Protein AF-A0A7S4KH93-F1 (afdb_monomer)

Radius of gyration: 20.56 Å; Cα contacts (8 Å, |Δi|>4): 377; chains: 1; bounding box: 70×49×49 Å

InterPro domains:
  IPR000534 Semialdehyde dehydrogenase, NAD-binding [PF01118] (1-55)
  IPR012280 Semialdehyde dehydrogenase, dimerisation domain [PF02774] (76-203)
  IPR036291 NAD(P)-binding domain superfamily [SSF51735] (2-94)

Organism: Guillardia theta (NCBI:txid55529)

Secondary structure (DSSP, 8-state):
--EEEE-S-HHHHHHHHHHHT-STTPPEEEE-SSSSTT-TTSEE--HHHHHHHHHT-SSSEEEPPPHHHHHHHHHHHHHHHHH-EEEEEEEEEE-GGGGHHHHHHHHHHHHHHHHHS-TT-----SSSSS--TT--B---S-B-TTSSBHHHHHHHHHHHHHTT-TT--EEEEEEE-S-SS--EEEEEEEESS---HHHHHHHHHHHHHHHHHHHHTTTTTS------

pLDDT: mean 89.61, std 17.12, range [30.09, 98.75]

Foldseek 3Di:
DAEAEADDELVCCVVPVQVQQDDPPRHQYEYAYPNCLPPPLEAADDCLACVVSCVPRPGSYHYYADPVLNVVCLLVLLVCVPFNFAAKEKEKADAQCSLPPVSLVQLVVQLVVQVVDDPPDGGDDDSDPGRAHVDKAQADADADPVRHHPVQVSNVCNSCRRNVPVPHHYGYGYMYHSHHHDMDMDMDTDTNHDDDPVVSVVSSVVSVVVVVVVVVVVPPPPDDDDDD

Solvent-accessible surface area (backbone atoms only — not comparable to full-atom values): 12762 Å² total; per-residue (Å²): 109,71,68,44,81,44,81,61,60,38,65,58,43,68,70,41,42,64,65,53,21,44,68,94,80,29,16,40,27,42,31,55,31,75,65,46,50,80,42,90,72,29,26,48,41,48,67,97,77,30,40,66,49,51,75,70,34,87,43,39,42,31,18,39,63,56,70,67,37,52,59,53,45,66,55,45,49,44,46,31,78,77,34,35,69,55,35,40,42,37,43,35,39,32,21,26,41,82,62,37,70,66,27,36,48,50,39,55,52,23,39,51,50,36,72,76,46,62,90,88,53,75,45,75,60,81,80,50,98,53,51,43,54,97,36,75,39,82,65,41,73,56,74,43,99,86,73,45,29,47,51,27,47,46,37,38,56,48,50,18,64,44,74,71,36,85,81,58,50,54,48,52,47,43,25,41,35,78,38,59,76,62,67,47,72,52,75,50,76,43,50,71,39,94,82,53,72,68,61,52,51,52,37,40,49,49,49,61,48,52,64,52,54,58,61,56,67,74,65,67,87,76,73,90,78,85,88,134

Structure (mmCIF, N/CA/C/O backbone):
data_AF-A0A7S4KH93-F1
#
_entry.id   AF-A0A7S4KH93-F1
#
loop_
_atom_site.group_PDB
_atom_site.id
_atom_site.type_symbol
_atom_site.label_atom_id
_atom_site.label_alt_id
_atom_site.label_comp_id
_atom_site.label_asym_id
_atom_site.label_entity_id
_atom_site.label_seq_id
_atom_site.pdbx_PDB_ins_code
_atom_site.Cartn_x
_atom_site.Cartn_y
_atom_site.Cartn_z
_atom_site.occupancy
_atom_site.B_iso_or_equiv
_atom_site.auth_seq_id
_atom_site.auth_comp_id
_atom_site.auth_asym_id
_atom_site.auth_atom_id
_atom_site.pdbx_PDB_model_num
ATOM 1 N N . MET A 1 1 ? -18.999 20.907 -9.511 1.00 76.69 1 MET A N 1
ATOM 2 C CA . MET A 1 1 ? -18.435 19.541 -9.463 1.00 76.69 1 MET A CA 1
ATOM 3 C C . MET A 1 1 ? -18.654 19.060 -8.054 1.00 76.69 1 MET A C 1
ATOM 5 O O . MET A 1 1 ? -18.212 19.750 -7.151 1.00 76.69 1 MET A O 1
ATOM 9 N N . ASP A 1 2 ? -19.345 17.944 -7.869 1.00 91.94 2 ASP A N 1
ATOM 10 C CA . ASP A 1 2 ? -19.706 17.470 -6.526 1.00 91.94 2 ASP A CA 1
ATOM 11 C C . ASP A 1 2 ? -18.613 16.580 -5.926 1.00 91.94 2 ASP A C 1
ATOM 13 O O . ASP A 1 2 ? -18.314 16.659 -4.736 1.00 91.94 2 ASP A O 1
ATOM 17 N N . VAL A 1 3 ? -17.972 15.764 -6.770 1.00 95.75 3 VAL A N 1
ATOM 18 C CA . VAL A 1 3 ? -16.901 14.838 -6.385 1.00 95.75 3 VAL A CA 1
ATOM 19 C C . VAL A 1 3 ? -15.767 14.896 -7.409 1.00 95.75 3 VAL A C 1
ATOM 21 O O . VAL A 1 3 ? -16.012 14.957 -8.616 1.00 95.75 3 VAL A O 1
ATOM 24 N N . VAL A 1 4 ? -14.522 14.862 -6.935 1.00 97.19 4 VAL A N 1
ATOM 25 C CA . VAL A 1 4 ? -13.302 14.853 -7.752 1.00 97.19 4 VAL A CA 1
ATOM 26 C C . VAL A 1 4 ? -12.396 13.712 -7.304 1.00 97.19 4 VAL A C 1
ATOM 28 O O . VAL A 1 4 ? -12.011 13.637 -6.142 1.00 97.19 4 VAL A O 1
ATOM 31 N N . PHE A 1 5 ? -12.003 12.851 -8.242 1.00 97.38 5 PHE A N 1
ATOM 32 C CA . PHE A 1 5 ? -11.013 11.801 -8.005 1.00 97.38 5 PHE A CA 1
ATOM 33 C C . PHE A 1 5 ? -9.646 12.255 -8.514 1.00 97.38 5 PHE A C 1
ATOM 35 O O . PHE A 1 5 ? -9.475 12.505 -9.708 1.00 97.38 5 PHE A O 1
ATOM 42 N N . ILE A 1 6 ? -8.665 12.343 -7.618 1.00 96.81 6 ILE A N 1
ATOM 43 C CA . ILE A 1 6 ? -7.286 12.700 -7.948 1.00 96.81 6 ILE A CA 1
ATOM 44 C C . ILE A 1 6 ? -6.442 11.426 -7.929 1.00 96.81 6 ILE A C 1
ATOM 46 O O . ILE A 1 6 ? -6.252 10.794 -6.895 1.00 96.81 6 ILE A O 1
ATOM 50 N N . SER A 1 7 ? -5.916 11.049 -9.095 1.00 93.88 7 SER A N 1
ATOM 51 C CA . SER A 1 7 ? -4.978 9.927 -9.246 1.00 93.88 7 SER A CA 1
ATOM 52 C C . SER A 1 7 ? -3.761 10.329 -10.081 1.00 93.88 7 SER A C 1
ATOM 54 O O . SER A 1 7 ? -3.332 9.615 -10.987 1.00 93.88 7 SER A O 1
ATOM 56 N N . VAL A 1 8 ? -3.227 11.509 -9.773 1.00 91.31 8 VAL A N 1
ATOM 57 C CA . VAL A 1 8 ? -1.999 12.072 -10.349 1.00 91.31 8 VAL A CA 1
ATOM 58 C C . VAL A 1 8 ? -0.933 12.224 -9.253 1.00 91.31 8 VAL A C 1
ATOM 60 O O . VAL A 1 8 ? -1.026 11.594 -8.199 1.00 91.31 8 VAL A O 1
ATOM 63 N N . SER A 1 9 ? 0.118 13.013 -9.496 1.00 90.19 9 SER A N 1
ATOM 64 C CA . SER A 1 9 ? 1.225 13.168 -8.550 1.00 90.19 9 SER A CA 1
ATOM 65 C C . SER A 1 9 ? 0.776 13.733 -7.194 1.00 90.19 9 SER A C 1
ATOM 67 O O . SER A 1 9 ? -0.191 14.491 -7.071 1.00 90.19 9 SER A O 1
ATOM 69 N N . GLY A 1 10 ? 1.533 13.393 -6.148 1.00 92.94 10 GLY A N 1
ATOM 70 C CA . GLY A 1 10 ? 1.301 13.949 -4.815 1.00 92.94 10 GLY A CA 1
ATOM 71 C C . GLY A 1 10 ? 1.509 15.463 -4.750 1.00 92.94 10 GLY A C 1
ATOM 72 O O . GLY A 1 10 ? 0.874 16.118 -3.933 1.00 92.94 10 GLY A O 1
ATOM 73 N N . ASP A 1 11 ? 2.350 16.035 -5.612 1.00 96.00 11 ASP A N 1
ATOM 74 C CA . ASP A 1 11 ? 2.583 17.482 -5.627 1.00 96.00 11 ASP A CA 1
ATOM 75 C C . ASP A 1 11 ? 1.395 18.245 -6.215 1.00 96.00 11 ASP A C 1
ATOM 77 O O . ASP A 1 11 ? 0.968 19.227 -5.615 1.00 96.00 11 ASP A O 1
ATOM 81 N N . PHE A 1 12 ? 0.766 17.719 -7.274 1.00 96.56 12 PHE A N 1
ATOM 82 C CA . PHE A 1 12 ? -0.517 18.244 -7.750 1.00 96.56 12 PHE A CA 1
ATOM 83 C C . PHE A 1 12 ? -1.568 18.199 -6.633 1.00 96.56 12 PHE A C 1
ATOM 85 O O . PHE A 1 12 ? -2.290 19.161 -6.394 1.00 96.56 12 PHE A O 1
ATOM 92 N N . SER A 1 13 ? -1.626 17.088 -5.898 1.00 96.69 13 SER A N 1
ATOM 93 C CA . SER A 1 13 ? -2.587 16.928 -4.803 1.00 96.69 13 SER A CA 1
ATOM 94 C C . SER A 1 13 ? -2.364 17.969 -3.700 1.00 96.69 13 SER A C 1
ATOM 96 O O . SER A 1 13 ? -3.320 18.602 -3.260 1.00 96.69 13 SER A O 1
ATOM 98 N N . LYS A 1 14 ? -1.110 18.223 -3.299 1.00 96.12 14 LYS A N 1
ATOM 99 C CA . LYS A 1 14 ? -0.769 19.271 -2.318 1.00 96.12 14 LYS A CA 1
ATOM 100 C C . LYS A 1 14 ? -1.168 20.670 -2.779 1.00 96.12 14 LYS A C 1
ATOM 102 O O . LYS A 1 14 ? -1.594 21.465 -1.948 1.00 96.12 14 LYS A O 1
ATOM 107 N N . GLU A 1 15 ? -1.001 20.959 -4.064 1.00 96.38 15 GLU A N 1
ATOM 108 C CA . GLU A 1 15 ? -1.279 22.273 -4.641 1.00 96.38 15 GLU A CA 1
ATOM 109 C C . GLU A 1 15 ? -2.785 22.527 -4.798 1.00 96.38 15 GLU A C 1
ATOM 111 O O . GLU A 1 15 ? -3.264 23.602 -4.445 1.00 96.38 15 GLU A O 1
ATOM 116 N N . TYR A 1 16 ? -3.546 21.533 -5.267 1.00 96.62 16 TYR A N 1
ATOM 117 C CA . TYR A 1 16 ? -4.921 21.755 -5.723 1.00 96.62 16 TYR A CA 1
ATOM 118 C C . TYR A 1 16 ? -6.008 21.110 -4.856 1.00 96.62 16 TYR A C 1
ATOM 120 O O . TYR A 1 16 ? -7.118 21.634 -4.818 1.00 96.62 16 TYR A O 1
ATOM 128 N N . ALA A 1 17 ? -5.749 20.007 -4.141 1.00 96.25 17 ALA A N 1
ATOM 129 C CA . ALA A 1 17 ? -6.826 19.243 -3.492 1.00 96.25 17 ALA A CA 1
ATOM 130 C C . ALA A 1 17 ? -7.597 20.062 -2.446 1.00 96.25 17 ALA A C 1
ATOM 132 O O . ALA A 1 17 ? -8.825 20.050 -2.438 1.00 96.25 17 ALA A O 1
ATOM 133 N N . LYS A 1 18 ? -6.886 20.806 -1.587 1.00 94.25 18 LYS A N 1
ATOM 134 C CA . LYS A 1 18 ? -7.525 21.648 -0.562 1.00 94.25 18 LYS A CA 1
ATOM 135 C C . LYS A 1 18 ? -8.284 22.826 -1.181 1.00 94.25 18 LYS A C 1
ATOM 137 O O . LYS A 1 18 ? -9.365 23.133 -0.701 1.00 94.25 18 LYS A O 1
ATOM 142 N N . ALA A 1 19 ? -7.771 23.412 -2.265 1.00 95.00 19 ALA A N 1
ATOM 143 C CA . ALA A 1 19 ? -8.441 24.497 -2.986 1.00 95.00 19 ALA A CA 1
ATOM 144 C C . ALA A 1 19 ? -9.722 24.021 -3.698 1.00 95.00 19 ALA A C 1
ATOM 146 O O . ALA A 1 19 ? -10.740 24.699 -3.663 1.00 95.00 19 ALA A O 1
ATOM 147 N N . ILE A 1 20 ? -9.707 22.825 -4.300 1.00 96.25 20 ILE A N 1
ATOM 148 C CA . ILE A 1 20 ? -10.898 22.213 -4.922 1.00 96.25 20 ILE A CA 1
ATOM 149 C C . ILE A 1 20 ? -11.992 21.932 -3.875 1.00 96.25 20 ILE A C 1
ATOM 151 O O . ILE A 1 20 ? -13.183 22.033 -4.170 1.00 96.25 20 ILE A O 1
ATOM 155 N N . ALA A 1 21 ? -11.576 21.568 -2.663 1.00 95.69 21 ALA A N 1
ATOM 156 C CA . ALA A 1 21 ? -12.439 21.249 -1.533 1.00 95.69 21 ALA A CA 1
ATOM 157 C C . ALA A 1 21 ? -12.911 22.476 -0.729 1.00 95.69 21 ALA A C 1
ATOM 159 O O . ALA A 1 21 ? -13.687 22.316 0.215 1.00 95.69 21 ALA A O 1
ATOM 160 N N . GLU A 1 22 ? -12.433 23.679 -1.050 1.00 93.44 22 GLU A N 1
ATOM 161 C CA . GLU A 1 22 ? -12.653 24.877 -0.241 1.00 93.44 22 GLU A CA 1
ATOM 162 C C . GLU A 1 22 ? -14.081 25.433 -0.386 1.00 93.44 22 GLU A C 1
ATOM 164 O O . GLU A 1 22 ? -14.654 25.467 -1.474 1.00 93.44 22 GLU A O 1
ATOM 169 N N . GLY A 1 23 ? -14.649 25.905 0.729 1.00 89.19 23 GLY A N 1
ATOM 170 C CA . GLY A 1 23 ? -15.964 26.551 0.775 1.00 89.19 23 GLY A CA 1
ATOM 171 C C . GLY A 1 23 ? -17.163 25.595 0.754 1.00 89.19 23 GLY A C 1
ATOM 172 O O . GLY A 1 23 ? -17.038 24.377 0.584 1.00 89.19 23 GLY A O 1
ATOM 173 N N . ASP A 1 24 ? -18.358 26.164 0.928 1.00 88.94 24 ASP A N 1
ATOM 174 C CA . ASP A 1 24 ? -19.619 25.409 0.996 1.00 88.94 24 ASP A CA 1
ATOM 175 C C . ASP A 1 24 ? -19.932 24.687 -0.324 1.00 88.94 24 ASP A C 1
ATOM 177 O O . ASP A 1 24 ? -20.375 23.538 -0.297 1.00 88.94 24 ASP A O 1
ATOM 181 N N . ASP A 1 25 ? -19.554 25.289 -1.456 1.00 89.56 25 ASP A N 1
ATOM 182 C CA . ASP A 1 25 ? -19.709 24.731 -2.809 1.00 89.56 25 ASP A CA 1
ATOM 183 C C . ASP A 1 25 ? -18.488 23.917 -3.292 1.00 89.56 25 ASP A C 1
ATOM 185 O O . ASP A 1 25 ?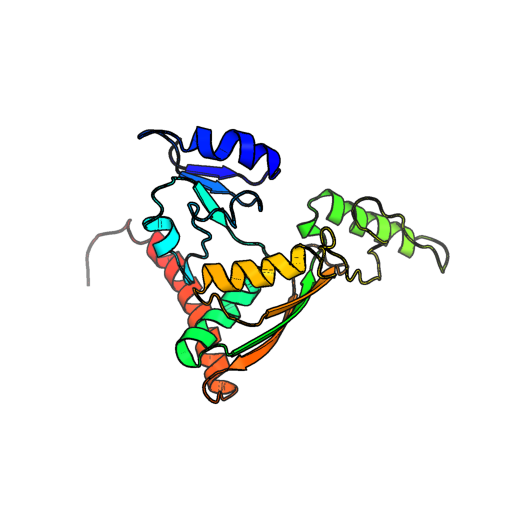 -18.475 23.418 -4.419 1.00 89.56 25 ASP A O 1
ATOM 189 N N . GLY A 1 26 ? -17.448 23.776 -2.457 1.00 94.44 26 GLY A N 1
ATOM 190 C CA . GLY A 1 26 ? -16.267 22.963 -2.763 1.00 94.44 26 GLY A CA 1
ATOM 191 C C . GLY A 1 26 ? -16.612 21.482 -2.946 1.00 94.44 26 GLY A C 1
ATOM 192 O O . GLY A 1 26 ? -17.502 20.957 -2.268 1.00 94.44 26 GLY A O 1
ATOM 193 N N . ALA A 1 27 ? -15.899 20.796 -3.839 1.00 96.25 27 ALA A N 1
ATOM 194 C CA . ALA A 1 27 ? -16.148 19.387 -4.144 1.00 96.25 27 ALA A CA 1
ATOM 195 C C . ALA A 1 27 ? -15.595 18.457 -3.054 1.00 96.25 27 ALA A C 1
ATOM 197 O O . ALA A 1 27 ? -14.616 18.777 -2.380 1.00 96.25 27 ALA A O 1
ATOM 198 N N . VAL A 1 28 ? -16.155 17.252 -2.937 1.00 95.88 28 VAL A N 1
ATOM 199 C CA . VAL A 1 28 ? -15.496 16.167 -2.202 1.00 95.88 28 VAL A CA 1
ATOM 200 C C . VAL A 1 28 ? -14.352 15.618 -3.048 1.00 95.88 28 VAL A C 1
ATOM 202 O O . VAL A 1 28 ? -14.561 15.066 -4.124 1.00 95.88 28 VAL A O 1
ATOM 205 N N . VAL A 1 29 ? -13.128 15.760 -2.562 1.00 97.25 29 VAL A N 1
ATOM 206 C CA . VAL A 1 29 ? -11.912 15.268 -3.198 1.00 97.25 29 VAL A CA 1
ATOM 207 C C . VAL A 1 29 ? -11.539 13.913 -2.613 1.00 97.25 29 VAL A C 1
ATOM 209 O O . VAL A 1 29 ? -11.349 13.782 -1.406 1.00 97.25 29 VAL A O 1
ATOM 212 N N . ILE A 1 30 ? -11.381 12.918 -3.479 1.00 97.25 30 ILE A N 1
ATOM 213 C CA . ILE A 1 30 ? -10.840 11.601 -3.146 1.00 97.25 30 ILE A CA 1
ATOM 214 C C . ILE A 1 30 ? -9.451 11.503 -3.778 1.00 97.25 30 ILE A C 1
ATOM 216 O O . ILE A 1 30 ? -9.324 11.448 -5.002 1.00 97.25 30 ILE A O 1
ATOM 220 N N . ASP A 1 31 ? -8.413 11.522 -2.944 1.00 97.38 31 ASP A N 1
ATOM 221 C CA . ASP A 1 31 ? -7.011 11.525 -3.361 1.00 97.38 31 ASP A CA 1
ATOM 222 C C . ASP A 1 31 ? -6.351 10.150 -3.174 1.00 97.38 31 ASP A C 1
ATOM 224 O O . ASP A 1 31 ? -6.277 9.609 -2.066 1.00 97.38 31 ASP A O 1
ATOM 228 N N . ASN A 1 32 ? -5.822 9.615 -4.274 1.00 96.00 32 ASN A N 1
ATOM 229 C CA . ASN A 1 32 ? -5.063 8.367 -4.312 1.00 96.00 32 ASN A CA 1
ATOM 230 C C . ASN A 1 32 ? -3.583 8.550 -3.977 1.00 96.00 32 ASN A C 1
ATOM 232 O O . ASN A 1 32 ? -2.886 7.582 -3.654 1.00 96.00 32 ASN A O 1
ATOM 236 N N . SER A 1 33 ? -3.077 9.780 -4.019 1.00 95.12 33 SER A N 1
ATOM 237 C CA . SER A 1 33 ? -1.693 10.058 -3.674 1.00 95.12 33 SER A CA 1
ATOM 238 C C . SER A 1 33 ? -1.410 9.813 -2.183 1.00 95.12 33 SER A C 1
ATOM 240 O O . SER A 1 33 ? -2.300 9.657 -1.345 1.00 95.12 33 SER A O 1
ATOM 242 N N . SER A 1 34 ? -0.128 9.789 -1.809 1.00 94.50 34 SER A N 1
ATOM 243 C CA . SER A 1 34 ? 0.257 9.730 -0.396 1.00 94.50 34 SER A CA 1
ATOM 244 C C . SER A 1 34 ? 0.267 11.101 0.294 1.00 94.50 34 SER A C 1
ATOM 246 O O . SER A 1 34 ? 0.739 11.180 1.427 1.00 94.50 34 SER A O 1
ATOM 248 N N . ALA A 1 35 ? -0.153 12.182 -0.378 1.00 96.06 35 ALA A N 1
ATOM 249 C CA . ALA A 1 35 ? 0.056 13.561 0.074 1.00 96.06 35 ALA A CA 1
ATOM 250 C C . ALA A 1 35 ? -0.579 13.851 1.439 1.00 96.06 35 ALA A C 1
ATOM 252 O O . ALA A 1 35 ? 0.065 14.466 2.287 1.00 96.06 35 ALA A O 1
ATOM 253 N N . PHE A 1 36 ? -1.803 13.368 1.661 1.00 95.50 36 PHE A N 1
ATOM 254 C CA . PHE A 1 36 ? -2.592 13.707 2.849 1.00 95.50 36 PHE A CA 1
ATOM 255 C C . PHE A 1 36 ? -2.867 12.533 3.789 1.00 95.50 36 PHE A C 1
ATOM 257 O O . PHE A 1 36 ? -3.510 12.710 4.819 1.00 95.50 36 PHE A O 1
ATOM 264 N N . ARG A 1 37 ? -2.359 11.329 3.493 1.00 95.94 37 ARG A N 1
ATOM 265 C CA . ARG A 1 37 ? -2.670 10.115 4.276 1.00 95.94 37 ARG A CA 1
ATOM 266 C C . ARG A 1 37 ? -2.345 10.248 5.767 1.00 95.94 37 ARG A C 1
ATOM 268 O O . ARG A 1 37 ? -3.032 9.654 6.598 1.00 95.94 37 ARG A O 1
ATOM 275 N N . TYR A 1 38 ? -1.347 11.061 6.106 1.00 90.19 38 TYR A N 1
ATOM 276 C CA . TYR A 1 38 ? -0.887 11.307 7.479 1.00 90.19 38 TYR A CA 1
ATOM 277 C C . TYR A 1 38 ? -1.285 12.672 8.034 1.00 90.19 38 TYR A C 1
ATOM 279 O O . TYR A 1 38 ? -0.972 12.965 9.185 1.00 90.19 38 TYR A O 1
ATOM 287 N N . ASP A 1 39 ? -1.980 13.496 7.249 1.00 92.25 39 ASP A N 1
ATOM 288 C CA . ASP A 1 39 ? -2.585 14.712 7.777 1.00 92.25 39 ASP A CA 1
ATOM 289 C C . ASP A 1 39 ? -3.651 14.290 8.807 1.00 92.25 39 ASP A C 1
ATOM 291 O O . ASP A 1 39 ? -4.458 13.383 8.564 1.00 92.25 39 ASP A O 1
ATOM 295 N N . LYS A 1 40 ? -3.591 14.880 10.005 1.00 89.00 40 LYS A N 1
ATOM 296 C CA . LYS A 1 40 ? -4.514 14.579 11.111 1.00 89.00 40 LYS A CA 1
ATOM 297 C C . LYS A 1 40 ? -5.938 15.030 10.792 1.00 89.00 40 LYS A C 1
ATOM 299 O O . LYS A 1 40 ? -6.888 14.481 11.336 1.00 89.00 40 LYS A O 1
ATOM 304 N N . ASP A 1 41 ? -6.051 16.010 9.902 1.00 89.06 41 ASP A N 1
ATOM 305 C CA . ASP A 1 41 ? -7.303 16.636 9.516 1.00 89.06 41 ASP A CA 1
ATOM 306 C C . ASP A 1 41 ? -7.895 15.969 8.254 1.00 89.06 41 ASP A C 1
ATOM 308 O O . ASP A 1 41 ? -8.975 16.343 7.816 1.00 89.06 41 ASP A O 1
ATOM 312 N N . VAL A 1 42 ? -7.231 14.958 7.673 1.00 93.75 42 VAL A N 1
ATOM 313 C CA . VAL A 1 42 ? -7.724 14.210 6.502 1.00 93.75 42 VAL A CA 1
ATOM 314 C C . VAL A 1 42 ? -8.020 12.757 6.862 1.00 93.75 42 VAL A C 1
ATOM 316 O O . VAL A 1 42 ? -7.172 12.027 7.397 1.00 93.75 42 VAL A O 1
ATOM 319 N N . ALA A 1 43 ? -9.231 12.313 6.521 1.00 94.88 43 ALA A N 1
ATOM 320 C CA . ALA A 1 43 ? -9.628 10.920 6.657 1.00 94.88 43 ALA A CA 1
ATOM 321 C C . ALA A 1 43 ? -8.809 10.022 5.720 1.00 94.88 43 ALA A C 1
ATOM 323 O O . ALA A 1 43 ? -8.685 10.299 4.528 1.00 94.88 43 ALA A O 1
ATOM 324 N N . LEU A 1 44 ? -8.285 8.922 6.266 1.00 96.94 44 LEU A N 1
ATOM 325 C CA . LEU A 1 44 ? -7.683 7.830 5.506 1.00 96.94 44 LEU A CA 1
ATOM 326 C C . LEU A 1 44 ? -8.643 6.644 5.566 1.00 96.94 44 LEU A C 1
ATOM 328 O O . LEU A 1 44 ? -8.825 6.069 6.642 1.00 96.94 44 LEU A O 1
ATOM 332 N N . CYS A 1 45 ? -9.290 6.329 4.447 1.00 95.88 45 CYS A N 1
ATOM 333 C CA . CYS A 1 45 ? -10.502 5.513 4.468 1.00 95.88 45 CYS A CA 1
ATOM 334 C C . CYS A 1 45 ? -10.382 4.230 3.638 1.00 95.88 45 CYS A C 1
ATOM 336 O O . CYS A 1 45 ? -9.988 4.270 2.473 1.00 95.88 45 CYS A O 1
ATOM 338 N N . VAL A 1 46 ? -10.818 3.119 4.233 1.00 96.25 46 VAL A N 1
ATOM 339 C CA . VAL A 1 46 ? -11.295 1.915 3.539 1.00 96.25 46 VAL A CA 1
ATOM 340 C C . VAL A 1 46 ? -12.744 1.708 3.976 1.00 96.25 46 VAL A C 1
ATOM 342 O O . VAL A 1 46 ? -12.966 1.496 5.171 1.00 96.25 46 VAL A O 1
ATOM 345 N N . PRO A 1 47 ? -13.732 1.842 3.070 1.00 94.06 47 PRO A N 1
ATOM 346 C CA . PRO A 1 47 ? -15.149 1.884 3.436 1.00 94.06 47 PRO A CA 1
ATOM 347 C C . PRO A 1 47 ? -15.598 0.755 4.373 1.00 94.06 47 PRO A C 1
ATOM 349 O O . PRO A 1 47 ? -16.218 1.021 5.401 1.00 94.06 47 PRO A O 1
ATOM 352 N N . GLU A 1 48 ? -15.183 -0.475 4.090 1.00 93.06 48 GLU A N 1
ATOM 353 C CA . GLU A 1 48 ? -15.540 -1.693 4.824 1.00 93.06 48 GLU A CA 1
ATOM 354 C C . GLU A 1 48 ? -14.965 -1.735 6.253 1.00 93.06 48 GLU A C 1
ATOM 356 O O . GLU A 1 48 ? -15.365 -2.560 7.076 1.00 93.06 48 GLU A O 1
ATOM 361 N N . ILE A 1 49 ? -14.010 -0.855 6.564 1.00 94.44 49 ILE A N 1
ATOM 362 C CA . ILE A 1 49 ? -13.294 -0.819 7.843 1.00 94.44 49 ILE A CA 1
ATOM 363 C C . ILE A 1 49 ? -13.678 0.421 8.647 1.00 94.44 49 ILE A C 1
ATOM 365 O O . ILE A 1 49 ? -13.993 0.320 9.835 1.00 94.44 49 ILE A O 1
ATOM 369 N N . ASN A 1 50 ? -13.639 1.597 8.017 1.00 95.25 50 ASN A N 1
ATOM 370 C CA . ASN A 1 50 ? -13.777 2.874 8.708 1.00 95.25 50 ASN A CA 1
ATOM 371 C C . ASN A 1 50 ? -14.506 3.959 7.889 1.00 95.25 50 ASN A C 1
ATOM 373 O O . ASN A 1 50 ? -14.160 5.133 8.009 1.00 95.25 50 ASN A O 1
ATOM 377 N N . ALA A 1 51 ? -15.551 3.616 7.119 1.00 94.56 51 ALA A N 1
ATOM 378 C CA . ALA A 1 51 ? -16.370 4.589 6.365 1.00 94.56 51 ALA A CA 1
ATOM 379 C C . ALA A 1 51 ? -16.813 5.821 7.181 1.00 94.56 51 ALA A C 1
ATOM 381 O O . ALA A 1 51 ? -16.906 6.934 6.658 1.00 94.56 51 ALA A O 1
ATOM 382 N N . ASP A 1 52 ? -17.060 5.646 8.479 1.00 93.38 52 ASP A N 1
ATOM 383 C CA . ASP A 1 52 ? -17.418 6.733 9.389 1.00 93.38 52 ASP A CA 1
ATOM 384 C C . ASP A 1 52 ? -16.352 7.835 9.480 1.00 93.38 52 ASP A C 1
ATOM 386 O O . ASP A 1 52 ? -16.707 8.995 9.690 1.00 93.38 52 ASP A O 1
ATOM 390 N N . ALA A 1 53 ? -15.069 7.504 9.295 1.00 92.19 53 ALA A N 1
ATOM 391 C CA . ALA A 1 53 ? -13.986 8.483 9.266 1.00 92.19 53 ALA A CA 1
ATOM 392 C C . ALA A 1 53 ? -14.138 9.445 8.081 1.00 92.19 53 ALA A C 1
ATOM 394 O O . ALA A 1 53 ? -13.936 10.643 8.246 1.00 92.19 53 ALA A O 1
ATOM 395 N N . ALA A 1 54 ? -14.549 8.943 6.911 1.00 91.75 54 ALA A N 1
ATOM 396 C CA . ALA A 1 54 ? -14.832 9.771 5.742 1.00 91.75 54 ALA A CA 1
ATOM 397 C C . ALA A 1 54 ? -16.110 10.605 5.921 1.00 91.75 54 ALA A C 1
ATOM 399 O O . ALA A 1 54 ? -16.109 11.793 5.618 1.00 91.75 54 ALA A O 1
ATOM 400 N N . ARG A 1 55 ? -17.186 10.017 6.466 1.00 90.62 55 ARG A N 1
ATOM 401 C CA . ARG A 1 55 ? -18.471 10.718 6.676 1.00 90.62 55 ARG A CA 1
ATOM 402 C C . ARG A 1 55 ? -18.378 11.866 7.678 1.00 90.62 55 ARG A C 1
ATOM 404 O O . ARG A 1 55 ? -19.067 12.867 7.528 1.00 90.62 55 ARG A O 1
ATOM 411 N N . LYS A 1 56 ? -17.559 11.700 8.720 1.00 88.38 56 LYS A N 1
ATOM 412 C CA . LYS A 1 56 ? -17.354 12.702 9.778 1.00 88.38 56 LYS A CA 1
ATOM 413 C C . LYS A 1 56 ? -16.217 13.670 9.452 1.00 88.38 56 LYS A C 1
ATOM 415 O O . LYS A 1 56 ? -15.908 14.516 10.285 1.00 88.38 56 LYS A O 1
ATOM 420 N N . ASN A 1 57 ? -15.578 13.532 8.290 1.00 86.44 57 ASN A N 1
ATOM 421 C CA . ASN A 1 57 ? -14.451 14.364 7.907 1.00 86.44 57 ASN A CA 1
ATOM 422 C C . ASN A 1 57 ? -14.937 15.792 7.614 1.00 86.44 57 ASN A C 1
ATOM 424 O O . ASN A 1 57 ? -15.659 15.988 6.635 1.00 86.44 57 ASN A O 1
ATOM 428 N N . PRO A 1 58 ? -14.563 16.796 8.427 1.00 82.75 58 PRO A N 1
ATOM 429 C CA . PRO A 1 58 ? -14.980 18.173 8.176 1.00 82.75 58 PRO A CA 1
ATOM 430 C C . PRO A 1 58 ? -14.292 18.748 6.935 1.00 82.75 58 PRO A C 1
ATOM 432 O O . PRO A 1 58 ? -14.802 19.672 6.307 1.00 82.75 58 PRO A O 1
ATOM 435 N N . ASN A 1 59 ? -13.136 18.194 6.569 1.00 83.38 59 ASN A N 1
ATOM 436 C CA . ASN A 1 59 ? -12.400 18.589 5.388 1.00 83.38 59 ASN A CA 1
ATOM 437 C C . ASN A 1 59 ? -12.889 17.730 4.229 1.00 83.38 59 ASN A C 1
ATOM 439 O O . ASN A 1 59 ? -12.775 16.510 4.269 1.00 83.38 59 ASN A O 1
ATOM 443 N N . LYS A 1 60 ? -13.400 18.342 3.161 1.00 92.75 60 LYS 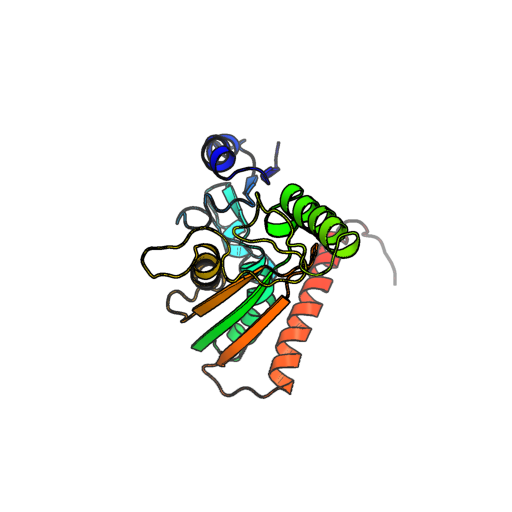A N 1
ATOM 444 C CA . LYS A 1 60 ? -13.900 17.625 1.976 1.00 92.75 60 LYS A CA 1
ATOM 445 C C . LYS A 1 60 ? -12.795 16.896 1.184 1.00 92.75 60 LYS A C 1
ATOM 447 O O . LYS A 1 60 ? -13.017 16.514 0.049 1.00 92.75 60 LYS A O 1
ATOM 452 N N . VAL A 1 61 ? -11.611 16.682 1.760 1.00 96.44 61 VAL A N 1
ATOM 453 C CA . VAL A 1 61 ? -10.506 15.897 1.197 1.00 96.44 61 VAL A CA 1
ATOM 454 C C . VAL A 1 61 ? -10.401 14.581 1.956 1.00 96.44 61 VAL A 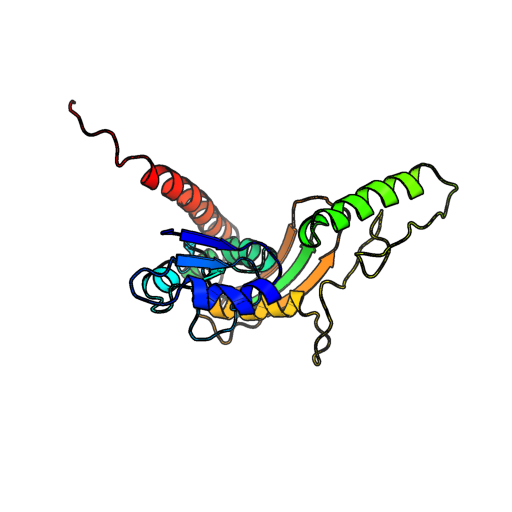C 1
ATOM 456 O O . VAL A 1 61 ? -10.179 14.583 3.165 1.00 96.44 61 VAL A O 1
ATOM 459 N N . ILE A 1 62 ? -10.524 13.465 1.248 1.00 97.12 62 ILE A N 1
ATOM 460 C CA . ILE A 1 62 ? -10.395 12.098 1.757 1.00 97.12 62 ILE A CA 1
ATOM 461 C C . ILE A 1 62 ? -9.238 11.435 1.012 1.00 97.12 62 ILE A C 1
ATOM 463 O O . ILE A 1 62 ? -9.169 11.502 -0.212 1.00 97.12 62 ILE A O 1
ATOM 467 N N . ALA A 1 63 ? -8.340 10.772 1.734 1.00 97.31 63 ALA A N 1
ATOM 468 C CA . ALA A 1 63 ? -7.276 9.979 1.135 1.00 97.31 63 ALA A CA 1
ATOM 469 C C . ALA A 1 63 ? -7.654 8.492 1.126 1.00 97.31 63 ALA A C 1
ATOM 471 O O . ALA A 1 63 ? -8.156 7.967 2.127 1.00 97.31 63 ALA A O 1
ATOM 472 N N . ASN A 1 64 ? -7.355 7.788 0.034 1.00 95.88 64 ASN A N 1
ATOM 473 C CA . ASN A 1 64 ? -7.351 6.326 0.043 1.00 95.88 64 ASN A CA 1
ATOM 474 C C . ASN A 1 64 ? -5.943 5.789 0.373 1.00 95.88 64 ASN A C 1
ATOM 476 O O . ASN A 1 64 ? -4.937 6.475 0.152 1.00 95.88 64 ASN A O 1
ATOM 480 N N . PRO A 1 65 ? -5.845 4.577 0.943 1.00 96.62 65 PRO A N 1
ATOM 481 C CA . PRO A 1 65 ? -4.569 3.996 1.352 1.00 96.62 65 PRO A CA 1
ATOM 482 C C . PRO A 1 65 ? -3.675 3.582 0.189 1.00 96.62 65 PRO A C 1
ATOM 484 O O . PRO A 1 65 ? -4.067 3.562 -0.979 1.00 96.62 65 PRO A O 1
ATOM 487 N N . ASN A 1 66 ? -2.451 3.201 0.545 1.00 97.00 66 ASN A N 1
ATOM 488 C CA . ASN A 1 66 ? -1.564 2.423 -0.300 1.00 97.00 66 ASN A CA 1
ATOM 489 C C . ASN A 1 66 ? -2.241 1.094 -0.671 1.00 97.00 66 ASN A C 1
ATOM 491 O O . ASN A 1 66 ? -2.918 0.485 0.157 1.00 97.00 66 ASN A O 1
ATOM 495 N N . CYS A 1 67 ? -2.026 0.636 -1.905 1.00 95.19 67 CYS A N 1
ATOM 496 C CA . CYS A 1 67 ? -2.591 -0.610 -2.417 1.00 95.19 67 CYS A CA 1
ATOM 497 C C . CYS A 1 67 ? -2.253 -1.823 -1.537 1.00 95.19 67 CYS A C 1
ATOM 499 O O . CYS A 1 67 ? -3.137 -2.619 -1.240 1.00 95.19 67 CYS A O 1
ATOM 501 N N . THR A 1 68 ? -1.010 -1.925 -1.077 1.00 96.75 68 THR A N 1
ATOM 502 C CA . THR A 1 68 ? -0.524 -2.983 -0.183 1.00 96.75 68 THR A CA 1
ATOM 503 C C . THR A 1 68 ? -1.226 -2.928 1.171 1.00 96.75 68 THR A C 1
ATOM 505 O O . THR A 1 68 ? -1.757 -3.922 1.653 1.00 96.75 68 THR A O 1
ATOM 508 N N . THR A 1 69 ? -1.329 -1.739 1.779 1.00 97.38 69 THR A N 1
ATOM 509 C CA . THR A 1 69 ? -2.090 -1.602 3.028 1.00 97.38 69 THR A CA 1
ATOM 510 C C . THR A 1 69 ? -3.534 -2.052 2.824 1.00 97.38 69 THR A C 1
ATOM 512 O O . THR A 1 69 ? -4.021 -2.855 3.610 1.00 97.38 69 THR A O 1
ATOM 515 N N . ALA A 1 70 ? -4.204 -1.554 1.776 1.00 95.81 70 ALA A N 1
ATOM 516 C CA . ALA A 1 70 ? -5.613 -1.827 1.500 1.00 95.81 70 ALA A CA 1
ATOM 517 C C . ALA A 1 70 ? -5.899 -3.330 1.401 1.00 95.81 70 ALA A C 1
ATOM 519 O O . ALA A 1 70 ? -6.838 -3.819 2.023 1.00 95.81 70 ALA A O 1
ATOM 520 N N . ILE A 1 71 ? -5.063 -4.063 0.660 1.00 94.38 71 ILE A N 1
ATOM 521 C CA . ILE A 1 71 ? -5.191 -5.513 0.480 1.00 94.38 71 ILE A CA 1
ATOM 522 C C . ILE A 1 71 ? -5.022 -6.229 1.824 1.00 94.38 71 ILE A C 1
ATOM 524 O O . ILE A 1 71 ? -5.899 -7.000 2.225 1.00 94.38 71 ILE A O 1
ATOM 528 N N . GLY A 1 72 ? -3.938 -5.940 2.547 1.00 95.75 72 GLY A N 1
ATOM 529 C CA . GLY A 1 72 ? -3.637 -6.608 3.809 1.00 95.75 72 GLY A CA 1
ATOM 530 C C . GLY A 1 72 ? -4.692 -6.364 4.887 1.00 95.75 72 GLY A C 1
ATOM 531 O O . GLY A 1 72 ? -5.121 -7.302 5.566 1.00 95.75 72 GLY A O 1
ATOM 532 N N . ILE A 1 73 ? -5.167 -5.124 5.043 1.00 96.25 73 ILE A N 1
ATOM 533 C CA . ILE A 1 73 ? -6.115 -4.798 6.118 1.00 96.25 73 ILE A CA 1
ATOM 534 C C . ILE A 1 73 ? -7.514 -5.368 5.893 1.00 96.25 73 ILE A C 1
ATOM 536 O O . ILE A 1 73 ? -8.192 -5.661 6.875 1.00 96.25 73 ILE A O 1
ATOM 540 N N . MET A 1 74 ? -7.917 -5.624 4.646 1.00 93.81 74 MET A N 1
ATOM 541 C CA . MET A 1 74 ? -9.171 -6.332 4.365 1.00 93.81 74 MET A CA 1
ATOM 542 C C . MET A 1 74 ? -9.162 -7.765 4.912 1.00 93.81 74 MET A C 1
ATOM 544 O O . MET A 1 74 ? -10.194 -8.263 5.361 1.00 93.81 74 MET A O 1
ATOM 548 N N . ALA A 1 75 ? -7.997 -8.419 4.948 1.00 92.38 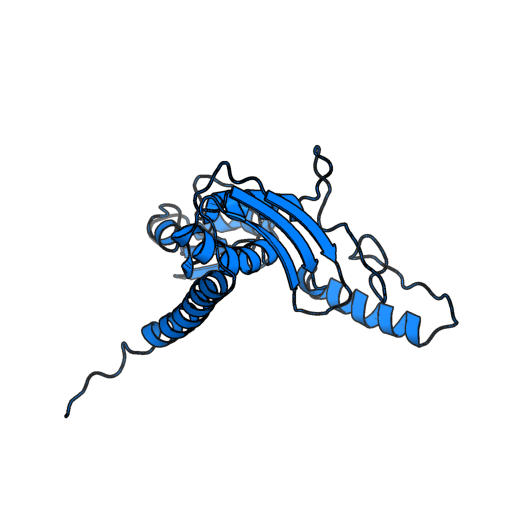75 ALA A N 1
ATOM 549 C CA . ALA A 1 75 ? -7.841 -9.724 5.588 1.00 92.38 75 ALA A CA 1
ATOM 550 C C . ALA A 1 75 ? -7.651 -9.617 7.113 1.00 92.38 75 ALA A C 1
ATOM 552 O O . ALA A 1 75 ? -8.153 -10.456 7.864 1.00 92.38 75 ALA A O 1
ATOM 553 N N . LEU A 1 76 ? -6.930 -8.593 7.582 1.00 95.62 76 LEU A N 1
ATOM 554 C CA . LEU A 1 76 ? -6.549 -8.436 8.990 1.00 95.62 76 LEU A CA 1
ATOM 555 C C . LEU A 1 76 ? -7.666 -7.887 9.879 1.00 95.62 76 LEU A C 1
ATOM 557 O O . LEU A 1 76 ? -7.814 -8.335 11.018 1.00 95.62 76 LEU A O 1
ATOM 561 N N . PHE A 1 77 ? -8.450 -6.924 9.400 1.00 96.31 77 PHE A N 1
ATOM 562 C CA . PHE A 1 77 ? -9.450 -6.244 10.220 1.00 96.31 77 PHE A CA 1
ATOM 563 C C . PHE A 1 77 ? -10.540 -7.186 10.764 1.00 96.31 77 PHE A C 1
ATOM 565 O O . PHE A 1 77 ? -10.825 -7.121 11.961 1.00 96.31 77 PHE A O 1
ATOM 572 N N . PRO A 1 78 ? -11.090 -8.144 9.995 1.00 94.56 78 PRO A N 1
ATOM 573 C CA . PRO A 1 78 ? -12.032 -9.128 10.538 1.00 94.56 78 PRO A CA 1
ATOM 574 C C . PRO A 1 78 ? -11.424 -9.979 11.663 1.00 94.56 78 PRO A C 1
ATOM 576 O O . PRO A 1 78 ? -12.081 -10.255 12.671 1.00 94.56 78 PRO A O 1
ATOM 579 N N . LEU A 1 79 ? -10.144 -10.351 11.532 1.00 95.25 79 LEU A N 1
ATOM 580 C CA . LEU A 1 79 ? -9.412 -11.070 12.578 1.00 95.25 79 LEU A CA 1
ATOM 581 C C . LEU A 1 79 ? -9.235 -10.192 13.818 1.00 95.25 79 LEU A C 1
ATOM 583 O O . LEU A 1 79 ? -9.462 -10.660 14.935 1.00 95.25 79 LEU A O 1
ATOM 587 N N . HIS A 1 80 ? -8.911 -8.909 13.626 1.00 95.94 80 HIS A N 1
ATOM 588 C CA . HIS A 1 80 ? -8.833 -7.933 14.708 1.00 95.94 80 HIS A CA 1
ATOM 589 C C . HIS A 1 80 ? -10.148 -7.840 15.483 1.00 95.94 80 HIS A C 1
ATOM 591 O O . HIS A 1 80 ? -10.154 -7.971 16.706 1.00 95.94 80 HIS A O 1
ATOM 597 N N . LYS A 1 81 ? -11.274 -7.684 14.779 1.00 95.00 81 LYS A N 1
ATOM 598 C CA . LYS A 1 81 ? -12.597 -7.527 15.399 1.00 95.00 81 LYS A CA 1
ATOM 599 C C . LYS A 1 81 ? -12.975 -8.705 16.297 1.00 95.00 81 LYS A C 1
ATOM 601 O O . LYS A 1 81 ? -13.639 -8.493 17.311 1.00 95.00 81 LYS A O 1
ATOM 606 N N . ARG A 1 82 ? -12.556 -9.929 15.960 1.00 94.75 82 ARG A N 1
ATOM 607 C CA . ARG A 1 82 ? -12.904 -11.141 16.723 1.00 94.75 82 ARG A CA 1
ATOM 608 C C . ARG A 1 82 ? -11.860 -11.509 17.782 1.00 94.75 82 ARG A C 1
ATOM 610 O O . ARG A 1 82 ? -12.219 -11.825 18.923 1.00 94.75 82 ARG A O 1
ATOM 617 N N . PHE A 1 83 ? -10.580 -11.447 17.430 1.00 96.62 83 PHE A N 1
ATOM 618 C CA . PHE A 1 83 ? -9.488 -12.003 18.236 1.00 96.62 83 PHE A CA 1
ATOM 619 C C . PHE A 1 83 ? -8.497 -10.965 18.765 1.00 96.62 83 PHE A C 1
ATOM 621 O O . PHE A 1 83 ? -7.711 -11.301 19.649 1.00 96.62 83 PHE A O 1
ATOM 628 N N . GLY A 1 84 ? -8.545 -9.724 18.275 1.00 97.12 84 GLY A N 1
ATOM 629 C CA . GLY A 1 84 ? -7.512 -8.716 18.509 1.00 97.12 84 GLY A CA 1
ATOM 630 C C . GLY A 1 84 ? -6.230 -9.036 17.736 1.00 97.12 84 GLY A C 1
ATOM 631 O O . GLY A 1 84 ? -5.847 -10.196 17.605 1.00 97.12 84 GLY A O 1
ATOM 632 N N . LEU A 1 85 ? -5.554 -8.006 17.227 1.00 97.94 85 LEU A N 1
ATOM 633 C CA . LEU A 1 85 ? -4.244 -8.151 16.585 1.00 97.94 85 LEU A CA 1
ATOM 634 C C . LEU A 1 85 ? -3.183 -7.709 17.580 1.00 97.94 85 LEU A C 1
ATOM 636 O O . LEU A 1 85 ? -3.267 -6.595 18.088 1.00 97.94 85 LEU A O 1
ATOM 640 N N . LYS A 1 86 ? -2.190 -8.565 17.802 1.00 98.19 86 LYS A N 1
ATOM 641 C CA . LYS A 1 86 ? -1.070 -8.305 18.704 1.00 98.19 86 LYS A CA 1
ATOM 642 C C . LYS A 1 86 ? 0.209 -7.959 17.952 1.00 98.19 86 LYS A C 1
ATOM 644 O O . LYS A 1 86 ? 0.974 -7.107 18.391 1.00 98.19 86 LYS A O 1
ATOM 649 N N . LYS A 1 87 ? 0.458 -8.619 16.817 1.00 98.19 87 LYS A N 1
ATOM 650 C CA . LYS A 1 87 ? 1.629 -8.377 15.962 1.00 98.19 87 LYS A CA 1
ATOM 651 C C . LYS A 1 87 ? 1.355 -8.816 14.531 1.00 98.19 87 LYS A C 1
ATOM 653 O O . LYS A 1 87 ? 0.696 -9.831 14.314 1.00 98.19 87 LYS A O 1
ATOM 658 N N . VAL A 1 88 ? 1.917 -8.086 13.571 1.00 98.56 88 VAL A N 1
ATOM 659 C CA . VAL A 1 88 ? 1.872 -8.428 12.146 1.00 98.56 88 VAL A CA 1
ATOM 660 C C . VAL A 1 88 ? 3.282 -8.391 11.559 1.00 98.56 88 VAL A C 1
ATOM 662 O O . VAL A 1 88 ? 4.025 -7.427 11.753 1.00 98.56 88 VAL A O 1
ATOM 665 N N . ILE A 1 89 ? 3.649 -9.444 10.833 1.00 98.69 89 ILE A N 1
ATOM 666 C CA . ILE A 1 89 ? 4.821 -9.475 9.955 1.00 98.69 89 ILE A CA 1
ATOM 667 C C . ILE A 1 89 ? 4.313 -9.735 8.542 1.00 98.69 89 ILE A C 1
ATOM 669 O O . ILE A 1 89 ? 3.576 -10.693 8.320 1.00 98.69 89 ILE A O 1
ATOM 673 N N . MET A 1 90 ? 4.697 -8.888 7.597 1.00 98.50 90 MET A N 1
ATOM 674 C CA . MET A 1 90 ? 4.217 -8.942 6.222 1.00 98.50 90 MET A CA 1
ATOM 675 C C . MET A 1 90 ? 5.394 -8.983 5.248 1.00 98.50 90 MET A C 1
ATOM 677 O O . MET A 1 90 ? 6.326 -8.191 5.348 1.00 98.50 90 MET A O 1
ATOM 681 N N . SER A 1 91 ? 5.341 -9.886 4.277 1.00 98.69 91 SER A N 1
ATOM 682 C CA . SER A 1 91 ? 6.232 -9.884 3.117 1.00 98.69 91 SER A CA 1
ATOM 683 C C . SER A 1 91 ? 5.387 -9.738 1.866 1.00 98.69 91 SER A C 1
ATOM 685 O O . SER A 1 91 ? 4.482 -10.538 1.625 1.00 98.69 91 SER A O 1
ATOM 687 N N . THR A 1 92 ? 5.655 -8.693 1.093 1.00 98.56 92 THR A N 1
ATOM 688 C CA . THR A 1 92 ? 4.808 -8.301 -0.034 1.00 98.56 92 THR A CA 1
ATOM 689 C C . THR A 1 92 ? 5.507 -8.620 -1.343 1.00 98.56 92 THR A C 1
ATOM 691 O O . THR A 1 92 ? 6.728 -8.522 -1.457 1.00 98.56 92 THR A O 1
ATOM 694 N N . TYR A 1 93 ? 4.708 -9.004 -2.326 1.00 98.50 93 TYR A N 1
ATOM 695 C CA . TYR A 1 93 ? 5.119 -9.398 -3.661 1.00 98.50 93 TYR A CA 1
ATOM 696 C C . TYR A 1 93 ? 4.372 -8.498 -4.636 1.00 98.50 93 TYR A C 1
ATOM 698 O O . TYR A 1 93 ? 3.300 -8.831 -5.147 1.00 98.50 93 TYR A O 1
ATOM 706 N N . GLN A 1 94 ? 4.897 -7.292 -4.807 1.00 98.56 94 GLN A N 1
ATOM 707 C CA . GLN A 1 94 ? 4.200 -6.224 -5.498 1.00 98.56 94 GLN A CA 1
ATOM 708 C C . GLN A 1 94 ? 4.480 -6.241 -7.000 1.00 98.56 94 GLN A C 1
ATOM 710 O O . GLN A 1 94 ? 5.598 -6.477 -7.454 1.00 98.56 94 GLN A O 1
ATOM 715 N N . ALA A 1 95 ? 3.453 -5.912 -7.771 1.00 98.38 95 ALA A N 1
ATOM 716 C CA . ALA A 1 95 ? 3.470 -5.879 -9.228 1.00 98.38 95 ALA A CA 1
ATOM 717 C C . ALA A 1 95 ? 4.063 -4.584 -9.793 1.00 98.38 95 ALA A C 1
ATOM 719 O O . ALA A 1 95 ? 4.044 -3.544 -9.136 1.00 98.38 95 ALA A O 1
ATOM 720 N N . ALA A 1 96 ? 4.515 -4.621 -11.044 1.00 98.06 96 ALA A N 1
ATOM 721 C CA . ALA A 1 96 ? 5.089 -3.489 -11.766 1.00 98.06 96 ALA A CA 1
ATOM 722 C C . ALA A 1 96 ? 4.128 -2.297 -11.937 1.00 98.06 96 ALA A C 1
ATOM 724 O O . ALA A 1 96 ? 4.587 -1.157 -11.928 1.00 98.06 96 ALA A O 1
ATOM 725 N N . SER A 1 97 ? 2.809 -2.522 -12.017 1.00 96.94 97 SER A N 1
ATOM 726 C CA . SER A 1 97 ? 1.811 -1.446 -12.154 1.00 96.94 97 SER A CA 1
ATOM 727 C C . SER A 1 97 ? 1.810 -0.435 -11.009 1.00 96.94 97 SER A C 1
ATOM 729 O O . SER A 1 97 ? 1.322 0.675 -11.196 1.00 96.94 97 SER A O 1
ATOM 731 N N . GLY A 1 98 ? 2.359 -0.783 -9.839 1.00 93.44 98 GLY A N 1
ATOM 732 C CA . GLY A 1 98 ? 2.539 0.167 -8.736 1.00 93.44 98 GLY A CA 1
ATOM 733 C C . GLY A 1 98 ? 3.493 1.320 -9.082 1.00 93.44 98 GLY A C 1
ATOM 734 O O . GLY A 1 98 ? 3.401 2.384 -8.482 1.00 93.44 98 GLY A O 1
ATOM 735 N N . ALA A 1 99 ? 4.366 1.133 -10.078 1.00 94.19 99 ALA A N 1
ATOM 736 C CA . ALA A 1 99 ? 5.214 2.176 -10.659 1.00 94.19 99 ALA A CA 1
ATOM 737 C C . ALA A 1 99 ? 4.600 2.805 -11.931 1.00 94.19 99 ALA A C 1
ATOM 739 O O . ALA A 1 99 ? 5.287 3.477 -12.696 1.00 94.19 99 ALA A O 1
ATOM 740 N N . GLY A 1 100 ? 3.305 2.582 -12.177 1.00 94.19 100 GLY A N 1
ATOM 741 C CA . GLY A 1 100 ? 2.584 3.115 -13.328 1.00 94.19 100 GLY A CA 1
ATOM 742 C C . GLY A 1 100 ? 2.834 2.356 -14.634 1.00 94.19 100 GLY A C 1
ATOM 743 O O . GLY A 1 100 ? 3.375 1.248 -14.662 1.00 94.19 100 GLY A O 1
ATOM 744 N N . GLN A 1 101 ? 2.389 2.964 -15.737 1.00 96.12 101 GLN A N 1
ATOM 745 C CA . GLN A 1 101 ? 2.503 2.392 -17.080 1.00 96.12 101 GLN A CA 1
ATOM 746 C C . GLN A 1 101 ? 3.968 2.172 -17.478 1.00 96.12 101 GLN A C 1
ATOM 748 O O . GLN A 1 101 ? 4.306 1.103 -17.978 1.00 96.12 101 GLN A O 1
ATOM 753 N N . GLU A 1 102 ? 4.845 3.124 -17.150 1.00 97.06 102 GLU A N 1
ATOM 754 C CA . GLU A 1 102 ? 6.278 3.043 -17.447 1.00 97.06 102 GLU A CA 1
ATOM 755 C C . GLU A 1 102 ? 6.946 1.835 -16.773 1.00 97.06 102 GLU A C 1
ATOM 757 O O . GLU A 1 102 ? 7.744 1.146 -17.402 1.00 97.06 102 GLU A O 1
ATOM 762 N N . GLY A 1 103 ? 6.575 1.510 -15.528 1.00 97.44 103 GLY A N 1
ATOM 763 C CA . GLY A 1 103 ? 7.081 0.316 -14.846 1.00 97.44 103 GLY A CA 1
ATOM 764 C C . GLY A 1 103 ? 6.630 -0.990 -15.508 1.00 97.44 103 GLY A C 1
ATOM 765 O O . GLY A 1 103 ? 7.403 -1.944 -15.608 1.00 97.44 103 GLY A O 1
ATOM 766 N N . MET A 1 104 ? 5.388 -1.049 -16.000 1.00 98.25 104 MET A N 1
ATOM 767 C CA . MET A 1 104 ? 4.910 -2.212 -16.759 1.00 98.25 104 MET A CA 1
ATOM 768 C C . MET A 1 104 ? 5.607 -2.341 -18.117 1.00 98.25 104 MET A C 1
ATOM 770 O O . MET A 1 104 ? 5.911 -3.461 -18.533 1.00 98.25 104 MET A O 1
ATOM 774 N N . ASP A 1 105 ? 5.857 -1.222 -18.796 1.00 98.25 105 ASP A N 1
ATOM 775 C CA . ASP A 1 105 ? 6.578 -1.198 -20.068 1.00 98.25 105 ASP A CA 1
ATOM 776 C C . ASP A 1 105 ? 8.043 -1.626 -19.883 1.00 98.25 105 ASP A C 1
ATOM 778 O O . ASP A 1 105 ? 8.501 -2.504 -20.612 1.00 98.25 105 ASP A O 1
ATOM 782 N N . GLU A 1 106 ? 8.737 -1.126 -18.852 1.00 98.12 106 GLU A N 1
ATOM 783 C CA . GLU A 1 106 ? 10.107 -1.540 -18.505 1.00 98.12 106 GLU A CA 1
ATOM 784 C C . GLU A 1 106 ? 10.199 -3.050 -18.240 1.00 98.12 106 GLU A C 1
ATOM 786 O O . GLU A 1 106 ? 11.089 -3.720 -18.767 1.00 98.12 106 GLU A O 1
ATOM 791 N N . LEU A 1 107 ? 9.243 -3.620 -17.495 1.00 98.31 107 LEU A N 1
ATOM 792 C CA . LEU A 1 107 ? 9.178 -5.069 -17.289 1.00 98.31 107 LEU A CA 1
ATOM 793 C C . LEU A 1 107 ? 8.949 -5.822 -18.608 1.00 98.31 107 LEU A C 1
ATOM 795 O O . LEU A 1 107 ? 9.649 -6.795 -18.891 1.00 98.31 107 LEU A O 1
ATOM 799 N N . ARG A 1 108 ? 7.961 -5.401 -19.408 1.00 98.19 108 ARG A N 1
ATOM 800 C CA . ARG A 1 108 ? 7.601 -6.072 -20.667 1.00 98.19 108 ARG A CA 1
ATOM 801 C C . ARG A 1 108 ? 8.773 -6.076 -21.642 1.00 98.19 108 ARG A C 1
ATOM 803 O O . ARG A 1 108 ? 9.069 -7.110 -22.240 1.00 98.19 108 ARG A O 1
ATOM 810 N N . ASP A 1 109 ? 9.390 -4.921 -21.839 1.00 97.69 109 ASP A N 1
ATOM 811 C CA . ASP A 1 109 ? 10.402 -4.737 -22.870 1.00 97.69 109 ASP A CA 1
ATOM 812 C C . ASP A 1 109 ? 11.751 -5.306 -22.413 1.00 97.69 109 ASP A C 1
ATOM 814 O O . ASP A 1 109 ? 12.398 -6.007 -23.191 1.00 97.69 109 ASP A O 1
ATOM 818 N N . GLY A 1 110 ? 12.096 -5.175 -21.127 1.00 97.38 110 GLY A N 1
ATOM 819 C CA . GLY A 1 110 ? 13.256 -5.852 -20.546 1.00 97.38 110 GLY A CA 1
ATOM 820 C C . GLY A 1 110 ? 13.133 -7.382 -20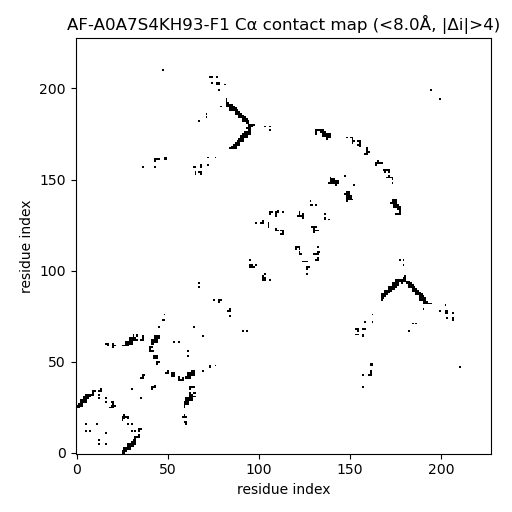.568 1.00 97.38 110 GLY A C 1
ATOM 821 O O . GLY A 1 110 ? 14.106 -8.078 -20.846 1.00 97.38 110 GLY A O 1
ATOM 822 N N . ALA A 1 111 ? 11.938 -7.942 -20.346 1.00 97.12 111 ALA A N 1
ATOM 823 C CA . ALA A 1 111 ? 11.733 -9.388 -20.459 1.00 97.12 111 ALA A CA 1
ATOM 824 C C . ALA A 1 111 ? 11.928 -9.887 -21.900 1.00 97.12 111 ALA A C 1
ATOM 826 O O . ALA A 1 111 ? 12.551 -10.928 -22.109 1.00 97.12 111 ALA A O 1
ATOM 827 N N . LYS A 1 112 ? 11.448 -9.134 -22.901 1.00 96.75 112 LYS A N 1
ATOM 828 C CA . LYS A 1 112 ? 11.708 -9.439 -24.318 1.00 96.75 112 LYS A CA 1
ATOM 829 C C . LYS A 1 112 ? 13.195 -9.351 -24.653 1.00 96.75 112 LYS A C 1
ATOM 831 O O . LYS A 1 112 ? 13.672 -10.188 -25.412 1.00 96.75 112 LYS A O 1
ATOM 836 N N . GLU A 1 113 ? 13.908 -8.358 -24.125 1.00 95.44 113 GLU A N 1
ATOM 837 C CA . GLU A 1 113 ? 15.353 -8.207 -24.328 1.00 95.44 113 GLU A CA 1
ATOM 838 C C . GLU A 1 113 ? 16.100 -9.443 -23.824 1.00 95.44 113 GLU A C 1
ATOM 840 O O . GLU A 1 113 ? 16.839 -10.056 -24.590 1.00 95.44 113 GLU A O 1
ATOM 845 N N . VAL A 1 114 ? 15.847 -9.866 -22.583 1.00 96.06 114 VAL A N 1
ATOM 846 C CA . VAL A 1 114 ? 16.525 -11.025 -21.983 1.00 96.06 114 VAL A CA 1
ATOM 847 C C . VAL A 1 114 ? 16.230 -12.316 -22.752 1.00 96.06 114 VAL A C 1
ATOM 849 O O . VAL A 1 114 ? 17.149 -13.079 -23.027 1.00 96.06 114 VAL A O 1
ATOM 852 N N . VAL A 1 115 ? 14.973 -12.556 -23.143 1.00 95.75 115 VAL A N 1
ATOM 853 C CA . VAL A 1 115 ? 14.569 -13.802 -23.827 1.00 95.75 115 VAL A CA 1
ATOM 854 C C . VAL A 1 115 ? 15.114 -13.907 -25.256 1.00 95.75 115 VAL A C 1
ATOM 856 O O . VAL A 1 115 ? 15.383 -15.011 -25.721 1.00 95.75 115 VAL A O 1
ATOM 859 N N . ASN A 1 116 ? 15.271 -12.785 -25.964 1.00 95.44 116 ASN A N 1
ATOM 860 C CA . ASN A 1 116 ? 15.709 -12.779 -27.366 1.00 95.44 116 ASN A CA 1
ATOM 861 C C . ASN A 1 116 ? 17.223 -12.559 -27.544 1.00 95.44 116 ASN A C 1
ATOM 863 O O . ASN A 1 116 ? 17.690 -12.461 -28.679 1.00 95.44 116 ASN A O 1
ATOM 867 N N . SER A 1 117 ? 17.980 -12.455 -26.451 1.00 93.94 117 SER A N 1
ATOM 868 C CA . SER A 1 117 ? 19.418 -12.166 -26.474 1.00 93.94 117 SER A CA 1
ATOM 869 C C . SER A 1 117 ? 20.262 -13.378 -26.073 1.00 93.94 117 SER A C 1
ATOM 871 O O . SER A 1 117 ? 19.744 -14.444 -25.746 1.00 93.94 117 SER A O 1
ATOM 873 N N . ALA A 1 118 ? 21.588 -13.224 -26.120 1.00 88.38 118 ALA A N 1
ATOM 874 C CA . ALA A 1 118 ? 22.511 -14.260 -25.672 1.00 88.38 118 ALA A CA 1
ATOM 875 C C . ALA A 1 118 ? 22.339 -14.564 -24.173 1.00 88.38 118 ALA A C 1
ATOM 877 O O . ALA A 1 118 ? 21.941 -13.699 -23.384 1.00 88.38 118 ALA A O 1
ATOM 878 N N . GLU A 1 119 ? 22.683 -15.788 -23.778 1.00 89.62 119 GLU A N 1
ATOM 879 C CA . GLU A 1 119 ? 22.672 -16.215 -22.380 1.00 89.62 119 GLU A CA 1
ATOM 880 C C . GLU A 1 119 ? 23.497 -15.255 -21.503 1.00 89.62 119 GLU A C 1
ATOM 882 O O . GLU A 1 119 ? 24.588 -14.825 -21.879 1.00 89.62 119 GLU A O 1
ATOM 887 N N . GLY A 1 120 ? 22.947 -14.879 -20.345 1.00 87.81 120 GLY A N 1
ATOM 888 C CA . GLY A 1 120 ? 23.566 -13.909 -19.435 1.00 87.81 120 GLY A CA 1
ATOM 889 C C . GLY A 1 120 ? 23.268 -12.437 -19.744 1.00 87.81 120 GLY A C 1
ATOM 890 O O . GLY A 1 120 ? 23.799 -11.564 -19.060 1.00 87.81 120 GLY A O 1
ATOM 891 N N . THR A 1 121 ? 22.413 -12.133 -20.726 1.00 92.81 121 THR A N 1
ATOM 892 C CA . THR A 1 121 ? 21.942 -10.756 -20.951 1.00 92.81 121 THR A CA 1
ATOM 893 C C . THR A 1 121 ? 21.133 -10.256 -19.752 1.00 92.81 121 THR A C 1
ATOM 895 O O . THR A 1 121 ? 20.198 -10.917 -19.303 1.00 92.81 121 THR A O 1
ATOM 898 N N . ILE A 1 122 ? 21.469 -9.062 -19.258 1.00 93.38 122 ILE A N 1
ATOM 899 C CA . ILE A 1 122 ? 20.764 -8.376 -18.169 1.00 93.38 122 ILE A CA 1
ATOM 900 C C . ILE A 1 122 ? 20.057 -7.154 -18.760 1.00 93.38 122 ILE A C 1
ATOM 902 O O . ILE A 1 122 ? 20.706 -6.310 -19.377 1.00 93.38 122 ILE A O 1
ATOM 906 N N . ALA A 1 123 ? 18.739 -7.059 -18.561 1.00 95.00 123 ALA A N 1
ATOM 907 C CA . ALA A 1 123 ? 17.948 -5.915 -19.012 1.00 95.00 123 ALA A CA 1
ATOM 908 C C . ALA A 1 123 ? 18.414 -4.608 -18.358 1.00 95.00 123 ALA A C 1
ATOM 910 O O . ALA A 1 123 ? 18.905 -4.596 -17.229 1.00 95.00 123 ALA A O 1
ATOM 911 N N . LYS A 1 124 ? 18.202 -3.484 -19.040 1.00 94.81 124 LYS A N 1
ATOM 912 C CA . LYS A 1 124 ? 18.400 -2.157 -18.438 1.00 94.81 124 LYS A CA 1
ATOM 913 C C . LYS A 1 124 ? 17.230 -1.794 -17.520 1.00 94.81 124 LYS A C 1
ATOM 915 O O . LYS A 1 124 ? 16.116 -2.276 -17.701 1.00 94.81 124 LYS A O 1
ATOM 920 N N . ASN A 1 125 ? 17.479 -0.898 -16.569 1.00 95.69 125 ASN A N 1
ATOM 921 C CA . ASN A 1 125 ? 16.462 -0.338 -15.681 1.00 95.69 125 ASN A CA 1
ATOM 922 C C . ASN A 1 125 ? 16.587 1.187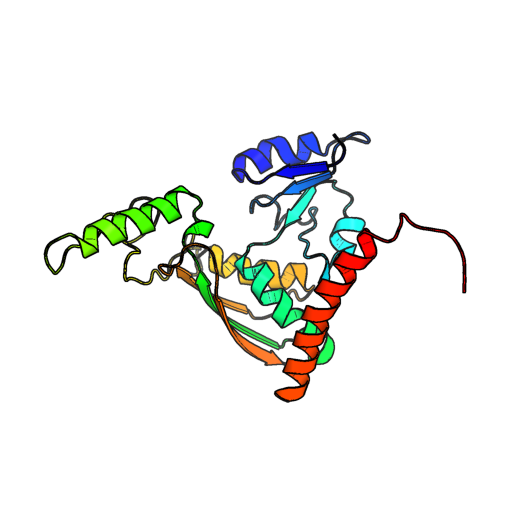 -15.593 1.00 95.69 125 ASN A C 1
ATOM 924 O O . ASN A 1 125 ? 17.694 1.730 -15.579 1.00 95.69 125 ASN A O 1
ATOM 928 N N . LYS A 1 126 ? 15.446 1.873 -15.535 1.00 96.56 126 LYS A N 1
ATOM 929 C CA . LYS A 1 126 ? 15.333 3.324 -15.330 1.00 96.56 126 LYS A CA 1
ATOM 930 C C . LYS A 1 126 ? 14.263 3.648 -14.289 1.00 96.56 126 LYS A C 1
ATOM 932 O O . LYS A 1 126 ? 14.467 4.548 -13.481 1.00 96.56 126 LYS A O 1
ATOM 937 N N . ILE A 1 127 ? 13.139 2.938 -14.327 1.00 96.69 127 ILE A N 1
ATOM 938 C CA . ILE A 1 127 ? 12.011 3.106 -13.410 1.00 96.69 127 ILE A CA 1
ATOM 939 C C . ILE A 1 127 ? 12.273 2.369 -12.098 1.00 96.69 127 ILE A C 1
ATOM 941 O O . ILE A 1 127 ? 12.039 2.917 -11.021 1.00 96.69 127 ILE A O 1
ATOM 945 N N . PHE A 1 128 ? 12.776 1.136 -12.166 1.00 96.81 128 PHE A N 1
ATOM 946 C CA . PHE A 1 128 ? 13.124 0.362 -10.976 1.00 96.81 128 PHE A CA 1
ATOM 947 C C . PHE A 1 128 ? 14.587 0.572 -10.568 1.00 96.81 128 PHE A C 1
ATOM 949 O O . PHE A 1 128 ? 15.437 0.904 -11.392 1.00 96.81 128 PHE A O 1
ATOM 956 N N . ALA A 1 129 ? 14.907 0.330 -9.291 1.00 93.69 129 ALA A N 1
ATOM 957 C CA . ALA A 1 129 ? 16.274 0.445 -8.766 1.00 93.69 129 ALA A CA 1
ATOM 958 C C . ALA A 1 129 ? 17.252 -0.571 -9.390 1.00 93.69 129 ALA A C 1
ATOM 960 O O . ALA A 1 129 ? 18.447 -0.303 -9.500 1.00 93.69 129 ALA A O 1
ATOM 961 N N . HIS A 1 130 ? 16.728 -1.721 -9.820 1.00 96.81 130 HIS A N 1
ATOM 962 C CA . HIS A 1 130 ? 17.459 -2.797 -10.482 1.00 96.81 130 HIS A CA 1
ATOM 963 C C . HIS A 1 130 ? 16.613 -3.383 -11.625 1.00 96.81 130 HIS A C 1
ATOM 965 O O . HIS A 1 130 ? 15.401 -3.158 -11.656 1.00 96.81 130 HIS A O 1
ATOM 971 N N . PRO A 1 131 ? 17.205 -4.155 -12.551 1.00 97.12 131 PRO A N 1
ATOM 972 C CA . PRO A 1 131 ? 16.452 -4.864 -13.582 1.00 97.12 131 PRO A CA 1
ATOM 973 C C . PRO A 1 131 ? 15.457 -5.841 -12.953 1.00 97.12 131 PRO A C 1
ATOM 975 O O . PRO A 1 131 ? 15.844 -6.695 -12.154 1.00 97.12 131 PRO A O 1
ATOM 978 N N . LEU A 1 132 ? 14.175 -5.693 -13.293 1.00 97.81 132 LEU A N 1
ATOM 979 C CA . LEU A 1 132 ? 13.084 -6.517 -12.766 1.00 97.81 132 LEU A CA 1
ATOM 980 C C . LEU A 1 132 ? 12.858 -7.857 -13.501 1.00 97.81 132 LEU A C 1
ATOM 982 O O . LEU A 1 132 ? 12.467 -8.815 -12.831 1.00 97.81 132 LEU A O 1
ATOM 986 N N . PRO A 1 133 ? 13.052 -7.982 -14.833 1.00 97.31 133 PRO A N 1
ATOM 987 C CA . PRO A 1 133 ? 12.832 -9.250 -15.526 1.00 97.31 133 PRO A CA 1
ATOM 988 C C . PRO A 1 133 ? 13.618 -10.398 -14.888 1.00 97.31 133 PRO A C 1
ATOM 990 O O . PRO A 1 133 ? 14.833 -10.312 -14.741 1.00 97.31 133 PRO A O 1
ATOM 993 N N . PHE A 1 134 ? 12.909 -11.469 -14.517 1.00 95.38 134 PHE A N 1
ATOM 994 C CA . PHE A 1 134 ? 13.476 -12.655 -13.856 1.00 95.38 134 PHE A CA 1
ATOM 995 C C . PHE A 1 134 ? 14.208 -12.370 -12.528 1.00 95.38 134 PHE A C 1
ATOM 997 O O . PHE A 1 134 ? 15.067 -13.148 -12.121 1.00 95.38 134 PHE A O 1
ATOM 1004 N N . ASN A 1 135 ? 13.857 -11.283 -11.835 1.00 96.88 135 ASN A N 1
ATOM 1005 C CA . ASN A 1 135 ? 14.504 -10.852 -10.597 1.00 96.88 135 ASN A CA 1
ATOM 1006 C C . ASN A 1 135 ? 13.484 -10.440 -9.518 1.00 96.88 135 ASN A C 1
ATOM 1008 O O . ASN A 1 135 ? 12.297 -10.272 -9.791 1.00 96.88 135 ASN A O 1
ATOM 1012 N N . LEU A 1 136 ? 13.957 -10.257 -8.285 1.00 98.00 136 LEU A N 1
ATOM 1013 C CA . LEU A 1 136 ? 13.206 -9.732 -7.145 1.00 98.00 136 LEU A CA 1
ATOM 1014 C C . LEU A 1 136 ? 13.934 -8.504 -6.590 1.00 98.00 136 LEU A C 1
ATOM 1016 O O . LEU A 1 136 ? 15.144 -8.547 -6.376 1.00 98.00 136 LEU A O 1
ATOM 1020 N N . ILE A 1 137 ? 13.206 -7.417 -6.327 1.00 98.25 137 ILE A N 1
ATOM 1021 C CA . ILE A 1 137 ? 13.802 -6.159 -5.852 1.00 98.25 137 ILE A CA 1
ATOM 1022 C C . ILE A 1 137 ? 13.228 -5.810 -4.474 1.00 98.25 137 ILE A C 1
ATOM 1024 O O . ILE A 1 137 ? 12.098 -5.321 -4.408 1.00 98.25 137 ILE A O 1
ATOM 1028 N N . PRO A 1 138 ? 13.969 -6.026 -3.370 1.00 97.44 138 PRO A N 1
ATOM 1029 C CA . PRO A 1 138 ? 13.531 -5.691 -2.012 1.00 97.44 138 PRO A CA 1
ATOM 1030 C C . PRO A 1 138 ? 13.736 -4.195 -1.708 1.00 97.44 138 PRO A C 1
ATOM 1032 O O . PRO A 1 138 ? 14.401 -3.823 -0.746 1.00 97.44 138 PRO A O 1
ATOM 1035 N N . HIS A 1 139 ? 13.249 -3.332 -2.600 1.00 96.81 139 HIS A N 1
ATOM 1036 C CA . HIS A 1 139 ? 13.369 -1.879 -2.505 1.00 96.81 139 HIS A CA 1
ATOM 1037 C C . HIS A 1 139 ? 12.220 -1.241 -3.288 1.00 96.81 139 HIS A C 1
ATOM 1039 O O . HIS A 1 139 ? 12.206 -1.254 -4.523 1.00 96.81 139 HIS A O 1
ATOM 1045 N N . ILE A 1 140 ? 11.240 -0.701 -2.565 1.00 97.44 140 ILE A N 1
ATOM 1046 C CA . ILE A 1 140 ? 10.108 0.025 -3.138 1.00 97.44 140 ILE A CA 1
ATOM 1047 C C . ILE A 1 140 ? 9.974 1.359 -2.419 1.00 97.44 140 ILE A C 1
ATOM 1049 O O . ILE A 1 140 ? 9.815 1.384 -1.204 1.00 97.44 140 ILE A O 1
ATOM 1053 N N . ASP A 1 141 ? 9.968 2.451 -3.188 1.00 95.75 141 ASP A N 1
ATOM 1054 C CA . ASP A 1 141 ? 10.044 3.815 -2.647 1.00 95.75 141 ASP A CA 1
ATOM 1055 C C . ASP A 1 141 ? 11.384 4.057 -1.915 1.00 95.75 141 ASP A C 1
ATOM 1057 O O . ASP A 1 141 ? 12.244 3.185 -1.854 1.00 95.75 141 ASP A O 1
ATOM 1061 N N . VAL A 1 142 ? 11.605 5.263 -1.403 1.00 96.25 142 VAL A N 1
ATOM 1062 C CA . VAL A 1 142 ? 12.889 5.669 -0.815 1.00 96.25 142 VAL A CA 1
ATOM 1063 C C . VAL A 1 142 ? 13.112 5.077 0.579 1.00 96.25 142 VAL A C 1
ATOM 1065 O O . VAL A 1 142 ? 12.171 4.944 1.363 1.00 96.25 142 VAL A O 1
ATOM 1068 N N . PHE A 1 143 ? 14.365 4.789 0.937 1.00 97.69 143 PHE A N 1
ATOM 1069 C CA . PHE A 1 143 ? 14.737 4.458 2.317 1.00 97.69 143 PHE A CA 1
ATOM 1070 C C . PHE A 1 143 ? 14.444 5.614 3.287 1.00 97.69 143 PHE A C 1
ATOM 1072 O O . PHE A 1 143 ? 14.454 6.787 2.915 1.00 97.69 143 PHE A O 1
ATOM 1079 N N . GLN A 1 144 ? 14.138 5.265 4.532 1.00 97.38 144 GLN A N 1
ATOM 1080 C CA . GLN A 1 144 ? 13.931 6.160 5.668 1.00 97.38 144 GLN A CA 1
ATOM 1081 C C . GLN A 1 144 ? 15.096 6.007 6.663 1.00 97.38 144 GLN A C 1
ATOM 1083 O O . GLN A 1 144 ? 15.871 5.053 6.582 1.00 97.38 144 GLN A O 1
ATOM 1088 N N . ASP A 1 145 ? 15.196 6.902 7.648 1.00 97.62 145 ASP A N 1
ATOM 1089 C CA . ASP A 1 145 ? 16.294 6.904 8.633 1.00 97.62 145 ASP A CA 1
ATOM 1090 C C . ASP A 1 145 ? 16.388 5.610 9.464 1.00 97.62 145 ASP A C 1
ATOM 1092 O O . ASP A 1 145 ? 17.456 5.245 9.950 1.00 97.62 145 ASP A O 1
ATOM 1096 N N . ASN A 1 146 ? 15.274 4.887 9.614 1.00 96.81 146 ASN A N 1
ATOM 1097 C CA . ASN A 1 146 ? 15.209 3.604 10.317 1.00 96.81 146 ASN A CA 1
ATOM 1098 C C . ASN A 1 146 ? 15.556 2.392 9.429 1.00 96.81 146 ASN A C 1
ATOM 1100 O O . ASN A 1 146 ? 15.336 1.257 9.852 1.00 96.81 146 ASN A O 1
ATOM 1104 N N . LEU A 1 147 ? 16.067 2.632 8.217 1.00 97.06 147 LEU A N 1
ATOM 1105 C CA . LEU A 1 147 ? 16.476 1.640 7.216 1.00 97.06 147 LEU A CA 1
ATOM 1106 C C . LEU A 1 147 ? 15.343 0.816 6.587 1.00 97.06 147 LEU A C 1
ATOM 1108 O O . LEU A 1 147 ? 15.620 -0.034 5.744 1.00 97.06 147 LEU A O 1
ATOM 1112 N N . TYR A 1 148 ? 14.085 1.093 6.926 1.00 98.31 148 TYR A N 1
ATOM 1113 C CA . TYR A 1 148 ? 12.949 0.634 6.132 1.00 98.31 148 TYR A CA 1
ATOM 1114 C C . TYR A 1 148 ? 12.738 1.569 4.944 1.00 98.31 148 TYR A C 1
ATOM 1116 O O . TYR A 1 148 ? 13.047 2.760 4.990 1.00 98.31 148 TYR A O 1
ATOM 1124 N N . THR A 1 149 ? 12.165 1.045 3.876 1.00 98.38 149 THR A N 1
ATOM 1125 C CA . THR A 1 149 ? 11.636 1.846 2.779 1.00 98.38 149 THR A CA 1
ATOM 1126 C C . THR A 1 149 ? 10.336 2.535 3.183 1.00 98.38 149 THR A C 1
ATOM 1128 O O . THR A 1 149 ? 9.595 2.096 4.068 1.00 98.38 149 THR A O 1
ATOM 1131 N N . LYS A 1 150 ? 10.017 3.638 2.510 1.00 97.31 150 LYS A N 1
ATOM 1132 C CA . LYS A 1 150 ? 8.775 4.373 2.741 1.00 97.31 150 LYS A CA 1
ATOM 1133 C C . LYS A 1 150 ? 7.549 3.515 2.435 1.00 97.31 150 LYS A C 1
ATOM 1135 O O . LYS A 1 150 ? 6.534 3.684 3.099 1.00 97.31 150 LYS A O 1
ATOM 1140 N N . GLU A 1 151 ? 7.629 2.587 1.482 1.00 98.00 151 GLU A N 1
ATOM 1141 C CA . GLU A 1 151 ? 6.543 1.646 1.199 1.00 98.00 151 GLU A CA 1
ATOM 1142 C C . GLU A 1 151 ? 6.248 0.726 2.392 1.00 98.00 151 GLU A C 1
ATOM 1144 O O . GLU A 1 151 ? 5.092 0.574 2.783 1.00 98.00 151 GLU A O 1
ATOM 1149 N N . GLU A 1 152 ? 7.281 0.187 3.039 1.00 98.62 152 GLU A N 1
ATOM 1150 C CA . GLU A 1 152 ? 7.135 -0.649 4.240 1.00 98.62 152 GLU A CA 1
ATOM 1151 C C . GLU A 1 152 ? 6.571 0.147 5.421 1.00 98.62 152 GLU A C 1
ATOM 1153 O O . GLU A 1 152 ? 5.736 -0.341 6.193 1.00 98.62 152 GLU A O 1
ATOM 1158 N N . MET A 1 153 ? 6.988 1.407 5.543 1.00 98.12 153 MET A N 1
ATOM 1159 C CA . MET A 1 153 ? 6.475 2.294 6.577 1.00 98.12 153 MET A CA 1
ATOM 1160 C C . MET A 1 153 ? 5.023 2.718 6.325 1.00 98.12 153 MET A C 1
ATOM 1162 O O . MET A 1 153 ? 4.261 2.785 7.291 1.00 98.12 153 MET A O 1
ATOM 1166 N N . LYS A 1 154 ? 4.596 2.919 5.064 1.00 97.75 154 LYS A N 1
ATOM 1167 C CA . LYS A 1 154 ? 3.180 3.166 4.723 1.00 97.75 154 LYS A CA 1
ATOM 1168 C C . LYS A 1 154 ? 2.293 2.050 5.255 1.00 97.75 154 LYS A C 1
ATOM 1170 O O . LYS A 1 154 ? 1.322 2.353 5.938 1.00 97.75 154 LYS A O 1
ATOM 1175 N N . VAL A 1 155 ? 2.661 0.785 5.038 1.00 97.88 155 VAL A N 1
ATOM 1176 C CA . VAL A 1 155 ? 1.905 -0.358 5.578 1.00 97.88 155 VAL A CA 1
ATOM 1177 C C . VAL A 1 155 ? 1.742 -0.226 7.093 1.00 97.88 155 VAL A C 1
ATOM 1179 O O . VAL A 1 155 ? 0.629 -0.312 7.607 1.00 97.88 155 VAL A O 1
ATOM 1182 N N . THR A 1 156 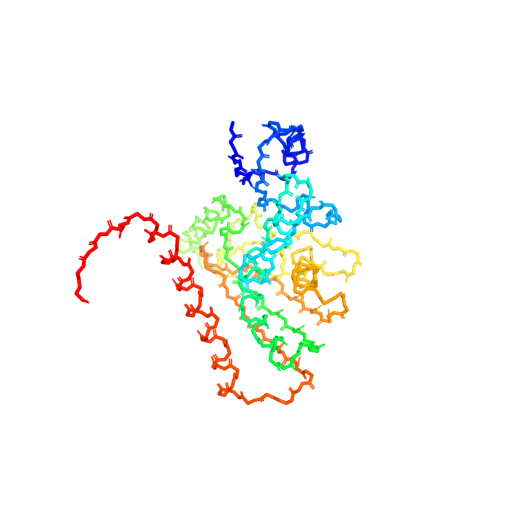? 2.825 0.067 7.814 1.00 97.44 156 THR A N 1
ATOM 1183 C CA . THR A 1 156 ? 2.792 0.219 9.277 1.00 97.44 156 THR A CA 1
ATOM 1184 C C . THR A 1 156 ? 1.889 1.366 9.730 1.00 97.44 156 THR A C 1
ATOM 1186 O O . THR A 1 156 ? 1.028 1.184 10.592 1.00 97.44 156 THR A O 1
ATOM 1189 N N . TRP A 1 157 ? 2.085 2.561 9.177 1.00 97.12 157 TRP A N 1
ATOM 1190 C CA . TRP A 1 157 ? 1.366 3.761 9.597 1.00 97.12 157 TRP A CA 1
ATOM 1191 C C . TRP A 1 157 ? -0.112 3.716 9.215 1.00 97.12 157 TRP A C 1
ATOM 1193 O O . TRP A 1 157 ? -0.975 4.048 10.028 1.00 97.12 157 TRP A O 1
ATOM 1203 N N . GLU A 1 158 ? -0.410 3.284 7.993 1.00 97.94 158 GLU A N 1
ATOM 1204 C CA . GLU A 1 158 ? -1.770 3.234 7.478 1.00 97.94 158 GLU A CA 1
ATOM 1205 C C . GLU A 1 158 ? -2.576 2.111 8.156 1.00 97.94 158 GLU A C 1
ATOM 1207 O O . GLU A 1 158 ? -3.719 2.360 8.533 1.00 97.94 158 GLU A O 1
ATOM 1212 N N . CYS A 1 159 ? -1.982 0.938 8.447 1.00 97.31 159 CYS A N 1
ATOM 1213 C CA . CYS A 1 159 ? -2.635 -0.101 9.263 1.00 97.31 159 CYS A CA 1
ATOM 1214 C C . CYS A 1 159 ? -3.107 0.454 10.613 1.00 97.31 159 CYS A C 1
ATOM 1216 O O . CYS A 1 159 ? -4.250 0.237 11.014 1.00 97.31 159 CYS A O 1
ATOM 1218 N N . ARG A 1 160 ? -2.227 1.188 11.306 1.00 96.75 160 ARG A N 1
ATOM 1219 C CA . ARG A 1 160 ? -2.518 1.784 12.617 1.00 96.75 160 ARG A CA 1
ATOM 1220 C C . ARG A 1 160 ? -3.629 2.825 12.541 1.00 96.75 160 ARG A C 1
ATOM 1222 O O . ARG A 1 160 ? -4.514 2.808 13.389 1.00 96.75 160 ARG A O 1
ATOM 1229 N N . LYS A 1 161 ? -3.582 3.716 11.542 1.00 95.94 161 LYS A N 1
ATOM 1230 C CA . LYS A 1 161 ? -4.563 4.800 11.376 1.00 95.94 161 LYS A CA 1
ATOM 1231 C C . LYS A 1 161 ? -5.936 4.271 10.949 1.00 95.94 161 LYS A C 1
ATOM 1233 O O . LYS A 1 161 ? -6.937 4.702 11.504 1.00 95.94 161 LYS A O 1
ATOM 1238 N N . ILE A 1 162 ? -5.9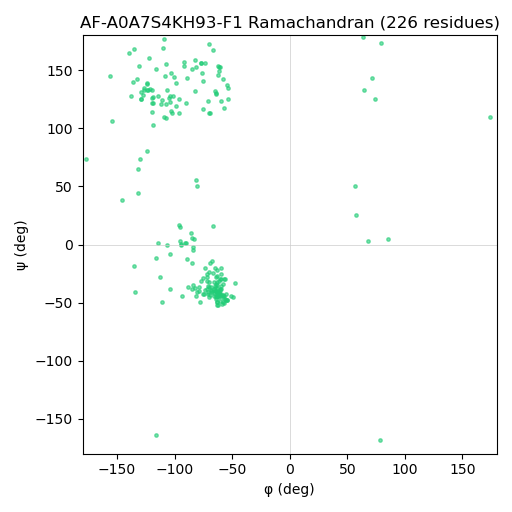96 3.350 9.985 1.00 96.94 162 ILE A N 1
ATOM 1239 C CA . ILE A 1 162 ? -7.267 2.880 9.407 1.00 96.94 162 ILE A CA 1
ATOM 1240 C C . ILE A 1 162 ? -8.011 1.953 10.368 1.00 96.94 162 ILE A C 1
ATOM 1242 O O . ILE A 1 162 ? -9.219 2.092 10.529 1.00 96.94 162 ILE A O 1
ATOM 1246 N N . MET A 1 163 ? -7.298 1.031 11.025 1.00 96.25 163 MET A N 1
ATOM 1247 C CA . MET A 1 163 ? -7.909 0.090 11.972 1.00 96.25 163 MET A CA 1
ATOM 1248 C C . MET A 1 163 ? -8.080 0.669 13.386 1.00 96.25 163 MET A C 1
ATOM 1250 O O . MET A 1 163 ? -8.611 -0.028 14.245 1.00 96.25 163 MET A O 1
ATOM 1254 N N . ASP A 1 164 ? -7.628 1.906 13.625 1.00 95.50 164 ASP A N 1
ATOM 1255 C CA . ASP A 1 164 ? -7.615 2.577 14.934 1.00 95.50 164 ASP A CA 1
ATOM 1256 C C . ASP A 1 164 ? -6.850 1.788 16.019 1.00 95.50 164 ASP A C 1
ATOM 1258 O O . ASP A 1 164 ? -7.329 1.532 17.122 1.00 95.50 164 ASP A O 1
ATOM 1262 N N . ILE A 1 165 ? -5.619 1.370 15.690 1.00 96.88 165 ILE A N 1
ATOM 1263 C CA . ILE A 1 165 ? -4.728 0.617 16.593 1.00 96.88 165 ILE A CA 1
ATOM 1264 C C . ILE A 1 165 ? -3.339 1.282 16.627 1.00 96.88 165 ILE A C 1
ATOM 1266 O O . ILE A 1 165 ? -2.384 0.748 16.055 1.00 96.88 165 ILE A O 1
ATOM 1270 N N . PRO A 1 166 ? -3.170 2.447 17.283 1.00 95.50 166 PRO A N 1
ATOM 1271 C CA . PRO A 1 166 ? -1.950 3.260 17.181 1.00 95.50 166 PRO A CA 1
ATOM 1272 C C . PRO A 1 166 ? -0.651 2.540 17.572 1.00 95.50 166 PRO A C 1
ATOM 1274 O O . PRO A 1 166 ? 0.420 2.850 17.049 1.00 95.50 166 PRO A O 1
ATOM 1277 N N . SER A 1 167 ? -0.735 1.572 18.487 1.00 96.19 167 SER A N 1
ATOM 1278 C CA . SER A 1 167 ? 0.408 0.823 19.011 1.00 96.19 167 SER A CA 1
ATOM 1279 C C . SER A 1 167 ? 0.681 -0.498 18.288 1.00 96.19 167 SER A C 1
ATOM 1281 O O . SER A 1 167 ? 1.637 -1.172 18.667 1.00 96.19 167 SER A O 1
ATOM 1283 N N . LEU A 1 168 ? -0.092 -0.871 17.254 1.00 98.12 168 LEU A N 1
ATOM 1284 C CA . LEU A 1 168 ? 0.053 -2.168 16.583 1.00 98.12 168 LEU A CA 1
ATOM 1285 C C . LEU A 1 168 ? 1.487 -2.351 16.052 1.00 98.12 168 LEU A C 1
ATOM 1287 O O . LEU A 1 168 ? 1.923 -1.581 15.186 1.00 98.12 168 LEU A O 1
ATOM 1291 N N . PRO A 1 169 ? 2.249 -3.347 16.530 1.00 98.25 169 PRO A N 1
ATOM 1292 C CA . PRO A 1 169 ? 3.540 -3.689 15.957 1.00 98.25 169 PRO A CA 1
ATOM 1293 C C . PRO A 1 169 ? 3.341 -4.312 14.572 1.00 98.25 169 PRO A C 1
ATOM 1295 O O . PRO A 1 169 ? 2.805 -5.416 14.446 1.00 98.25 169 PRO A O 1
ATOM 1298 N N . VAL A 1 170 ? 3.792 -3.602 13.541 1.00 98.31 170 VAL A N 1
ATOM 1299 C CA . VAL A 1 170 ? 3.800 -4.063 12.151 1.00 98.31 170 VAL A CA 1
ATOM 1300 C C . VAL A 1 170 ? 5.231 -3.966 11.640 1.00 98.31 170 VAL A C 1
ATOM 1302 O O . VAL A 1 170 ? 5.900 -2.958 11.858 1.00 98.31 170 VAL A O 1
ATOM 1305 N N . SER A 1 171 ? 5.710 -5.025 10.997 1.00 98.06 171 SER A N 1
ATOM 1306 C CA . SER A 1 171 ? 6.957 -5.020 10.232 1.00 98.06 171 SER A CA 1
ATOM 1307 C C . SER A 1 171 ? 6.651 -5.558 8.843 1.00 98.06 171 SER A C 1
ATOM 1309 O O . SER A 1 171 ? 6.011 -6.602 8.708 1.00 98.06 171 SER A O 1
ATOM 1311 N N . CYS A 1 172 ? 7.056 -4.817 7.817 1.00 98.50 172 CYS A N 1
ATOM 1312 C CA . CYS A 1 172 ? 6.799 -5.148 6.425 1.00 98.50 172 CYS A CA 1
ATOM 1313 C C . CYS A 1 172 ? 8.124 -5.22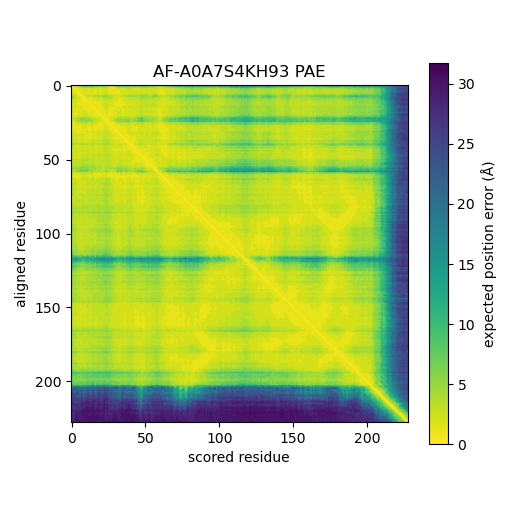4 5.668 1.00 98.50 172 CYS A C 1
ATOM 1315 O O . CYS A 1 172 ? 8.985 -4.373 5.866 1.00 98.50 172 CYS A O 1
ATOM 1317 N N . THR A 1 173 ? 8.255 -6.208 4.781 1.00 98.75 173 THR A N 1
ATOM 1318 C CA . THR A 1 173 ? 9.285 -6.248 3.739 1.00 98.75 173 THR A CA 1
ATOM 1319 C C . THR A 1 173 ? 8.616 -6.082 2.381 1.00 98.75 173 THR A C 1
ATOM 1321 O O . THR A 1 173 ? 7.746 -6.881 2.016 1.00 98.75 173 THR A O 1
ATOM 1324 N N . ALA A 1 174 ? 8.995 -5.043 1.635 1.00 98.50 174 ALA A N 1
ATOM 1325 C CA . ALA A 1 174 ? 8.382 -4.715 0.351 1.00 98.50 174 ALA A CA 1
ATOM 1326 C C . ALA A 1 174 ? 9.248 -5.156 -0.832 1.00 98.50 174 ALA A C 1
ATOM 1328 O O . ALA A 1 174 ? 10.328 -4.613 -1.060 1.00 98.50 174 ALA A O 1
ATOM 1329 N N . VAL A 1 175 ? 8.769 -6.141 -1.602 1.00 98.69 175 VAL A N 1
ATOM 1330 C CA . VAL A 1 175 ? 9.519 -6.721 -2.725 1.00 98.69 175 VAL A CA 1
ATOM 1331 C C . VAL A 1 175 ? 8.753 -6.537 -4.027 1.00 98.69 175 VAL A C 1
ATOM 1333 O O . VAL A 1 175 ? 7.598 -6.945 -4.147 1.00 98.69 175 VAL A O 1
ATOM 1336 N N . ARG A 1 176 ? 9.397 -5.940 -5.035 1.00 98.62 176 ARG A N 1
ATOM 1337 C CA . ARG A 1 176 ? 8.862 -5.869 -6.399 1.00 98.62 176 ARG A CA 1
ATOM 1338 C C . ARG A 1 176 ? 9.174 -7.178 -7.115 1.00 98.62 176 ARG A C 1
ATOM 1340 O O . ARG A 1 176 ? 10.317 -7.637 -7.090 1.00 98.62 176 ARG A O 1
ATOM 1347 N N . ILE A 1 177 ? 8.165 -7.750 -7.765 1.00 98.44 177 ILE A N 1
ATOM 1348 C CA . ILE A 1 177 ? 8.259 -9.006 -8.516 1.00 98.44 177 ILE A CA 1
ATOM 1349 C C . ILE A 1 177 ? 7.849 -8.798 -9.982 1.00 98.44 177 ILE A C 1
ATOM 1351 O O . ILE A 1 177 ? 7.156 -7.820 -10.284 1.00 98.44 177 ILE A O 1
ATOM 1355 N N . PRO A 1 178 ? 8.233 -9.694 -10.911 1.00 97.56 178 PRO A N 1
ATOM 1356 C CA . PRO A 1 178 ? 7.972 -9.525 -12.337 1.00 97.56 178 PRO A CA 1
ATOM 1357 C C . PRO A 1 178 ? 6.538 -9.944 -12.704 1.00 97.56 178 PRO A C 1
ATOM 1359 O O . PRO A 1 178 ? 6.315 -10.787 -13.569 1.00 97.56 178 PRO A O 1
ATOM 1362 N N . THR A 1 179 ? 5.543 -9.351 -12.041 1.00 98.00 179 THR A N 1
ATOM 1363 C CA . THR A 1 179 ? 4.117 -9.472 -12.377 1.00 98.00 179 THR A CA 1
ATOM 1364 C C . THR A 1 179 ? 3.564 -8.116 -12.788 1.00 98.00 179 THR A C 1
ATOM 1366 O O . THR A 1 179 ? 4.036 -7.072 -12.340 1.00 98.00 179 THR A O 1
ATOM 1369 N N . PHE A 1 180 ? 2.549 -8.103 -13.655 1.00 97.81 180 PHE A N 1
ATOM 1370 C CA . PHE A 1 180 ? 2.055 -6.839 -14.201 1.00 97.81 180 PHE A CA 1
ATOM 1371 C C . PHE A 1 180 ? 1.159 -6.064 -13.238 1.00 97.81 180 PHE A C 1
ATOM 1373 O O . PHE A 1 180 ? 1.392 -4.874 -13.063 1.00 97.81 180 PHE A O 1
ATOM 1380 N N . ARG A 1 181 ? 0.140 -6.697 -12.633 1.00 96.31 181 ARG A N 1
ATOM 1381 C CA . ARG A 1 181 ? -0.959 -5.954 -11.973 1.00 96.31 181 ARG A CA 1
ATOM 1382 C C . ARG A 1 181 ? -1.399 -6.444 -10.594 1.00 96.31 181 ARG A C 1
ATOM 1384 O O . ARG A 1 181 ? -2.046 -5.690 -9.881 1.00 96.31 181 ARG A O 1
ATOM 1391 N N . ALA A 1 182 ? -1.080 -7.678 -10.213 1.00 96.38 182 ALA A N 1
ATOM 1392 C CA . ALA A 1 182 ? -1.579 -8.273 -8.975 1.00 96.38 182 ALA A CA 1
ATOM 1393 C C . ALA A 1 182 ? -0.491 -8.315 -7.902 1.00 96.38 182 ALA A C 1
ATOM 1395 O O . ALA A 1 182 ? 0.598 -8.838 -8.144 1.00 96.38 182 ALA A O 1
ATOM 1396 N N . HIS A 1 183 ? -0.790 -7.755 -6.732 1.00 97.75 183 HIS A N 1
ATOM 1397 C CA . HIS A 1 183 ? 0.039 -7.917 -5.541 1.00 97.75 183 HIS A CA 1
ATOM 1398 C C . HIS A 1 183 ? -0.344 -9.210 -4.826 1.00 97.75 183 HIS A C 1
ATOM 1400 O O . HIS A 1 183 ? -1.490 -9.655 -4.896 1.00 97.75 183 HIS A O 1
ATOM 1406 N N . ALA A 1 184 ? 0.621 -9.796 -4.132 1.00 97.44 184 ALA A N 1
ATOM 1407 C CA . ALA A 1 184 ? 0.384 -10.864 -3.178 1.00 97.44 184 ALA A CA 1
ATOM 1408 C C . ALA A 1 184 ? 1.103 -10.541 -1.870 1.00 97.44 184 ALA A C 1
ATOM 1410 O O . ALA A 1 184 ? 2.107 -9.827 -1.859 1.00 97.44 184 ALA A O 1
ATOM 1411 N N . GLU A 1 185 ? 0.594 -11.069 -0.766 1.00 98.06 185 GLU A N 1
ATOM 1412 C CA . GLU A 1 185 ? 1.118 -10.795 0.568 1.00 98.06 185 GLU A CA 1
ATOM 1413 C C . GLU A 1 185 ? 1.167 -12.094 1.365 1.00 98.06 185 GLU A C 1
ATOM 1415 O O . GLU A 1 185 ? 0.182 -12.824 1.461 1.00 98.06 185 GLU A O 1
ATOM 1420 N N . SER A 1 186 ? 2.332 -12.383 1.940 1.00 98.19 186 SER A N 1
ATOM 1421 C CA . SER A 1 186 ? 2.488 -13.399 2.973 1.00 98.19 186 SER A CA 1
ATOM 1422 C C . SER A 1 186 ? 2.437 -12.700 4.322 1.00 98.19 186 SER A C 1
ATOM 1424 O O . SER A 1 186 ? 3.333 -11.919 4.648 1.00 98.19 186 SER A O 1
ATOM 1426 N N . ILE A 1 187 ? 1.390 -12.970 5.099 1.00 97.62 187 ILE A N 1
ATOM 1427 C CA . ILE A 1 187 ? 1.127 -12.278 6.359 1.00 97.62 187 ILE A CA 1
ATOM 1428 C C . ILE A 1 187 ? 1.149 -13.283 7.508 1.00 97.62 187 ILE A C 1
ATOM 1430 O O . ILE A 1 187 ? 0.377 -14.240 7.535 1.00 97.62 187 ILE A O 1
ATOM 1434 N N . VAL A 1 188 ? 2.025 -13.040 8.478 1.00 97.81 188 VAL A N 1
ATOM 1435 C CA . VAL A 1 188 ? 2.077 -13.761 9.750 1.00 97.81 188 VAL A CA 1
ATOM 1436 C C . VAL A 1 188 ? 1.480 -12.870 10.827 1.00 97.81 188 VAL A C 1
ATOM 1438 O O . VAL A 1 188 ? 1.883 -11.717 10.992 1.00 97.81 188 VAL A O 1
ATOM 1441 N N . VAL A 1 189 ? 0.522 -13.416 11.571 1.00 96.56 189 VAL A N 1
ATOM 1442 C CA . VAL A 1 189 ? -0.256 -12.676 12.565 1.00 96.56 189 VAL A CA 1
ATOM 1443 C C . VAL A 1 189 ? -0.193 -13.382 13.910 1.00 96.56 189 VAL A C 1
ATOM 1445 O O . VAL A 1 189 ? -0.392 -14.592 13.994 1.00 96.56 189 VAL A O 1
ATOM 1448 N N . GLU A 1 190 ? 0.030 -12.605 14.964 1.00 97.56 190 GLU A N 1
ATOM 1449 C CA . GLU A 1 190 ? -0.233 -13.007 16.344 1.00 97.56 190 GLU A CA 1
ATOM 1450 C C . GLU A 1 190 ? -1.485 -12.272 16.833 1.00 97.56 190 GLU A C 1
ATOM 1452 O O . GLU A 1 190 ? -1.614 -11.059 16.633 1.00 97.56 190 GLU A O 1
ATOM 1457 N N . THR A 1 191 ? -2.409 -12.996 17.462 1.00 97.94 191 THR A N 1
ATOM 1458 C CA . THR A 1 191 ? -3.666 -12.455 17.995 1.00 97.94 191 THR A CA 1
ATOM 1459 C C . THR A 1 191 ? -3.644 -12.385 19.519 1.00 97.94 191 THR A C 1
ATOM 1461 O O . THR A 1 191 ? -2.919 -13.132 20.174 1.00 97.94 191 THR A O 1
ATOM 1464 N N . GLU A 1 192 ? -4.453 -11.497 20.100 1.00 97.94 192 GLU A N 1
ATOM 1465 C CA . GLU A 1 192 ? -4.560 -11.367 21.565 1.00 97.94 192 GLU A CA 1
ATOM 1466 C C . GLU A 1 192 ? -5.269 -12.576 22.190 1.00 97.94 192 GLU A C 1
ATOM 1468 O O . GLU A 1 192 ? -4.924 -13.041 23.276 1.00 97.94 192 GLU A O 1
ATOM 1473 N N . LYS A 1 193 ? -6.269 -13.115 21.484 1.00 97.56 193 LYS A N 1
ATOM 1474 C CA . LYS A 1 193 ? -6.990 -14.335 21.861 1.00 97.56 193 LYS A CA 1
ATOM 1475 C C . LYS A 1 193 ? -6.518 -15.516 21.010 1.00 97.56 193 LYS A C 1
ATOM 1477 O O . LYS A 1 193 ? -6.226 -15.314 19.830 1.00 97.56 193 LYS A O 1
ATOM 1482 N N . PRO A 1 194 ? -6.509 -16.752 21.544 1.00 96.38 194 PRO A N 1
ATOM 1483 C CA . PRO A 1 194 ? -6.248 -17.943 20.743 1.00 96.38 194 PRO A CA 1
ATOM 1484 C C . PRO A 1 194 ? -7.199 -18.036 19.547 1.00 96.38 194 PRO A C 1
ATOM 1486 O O . PRO A 1 194 ? -8.401 -17.810 19.685 1.00 96.38 194 PRO A O 1
ATOM 1489 N N . ILE A 1 195 ? -6.657 -18.405 18.390 1.00 92.94 195 ILE A N 1
ATOM 1490 C CA . ILE A 1 195 ? -7.399 -18.530 17.137 1.00 92.94 195 ILE A CA 1
ATOM 1491 C C . ILE A 1 195 ? -7.228 -19.936 16.561 1.00 92.94 195 ILE A C 1
ATOM 1493 O O . ILE A 1 195 ? -6.136 -20.503 16.563 1.00 92.94 195 ILE A O 1
ATOM 1497 N N . LYS A 1 196 ? -8.322 -20.509 16.056 1.00 92.50 196 LYS A N 1
ATOM 1498 C CA . LYS A 1 196 ? -8.301 -21.747 15.268 1.00 92.50 196 LYS A CA 1
ATOM 1499 C C . LYS A 1 196 ? -8.404 -21.401 13.790 1.00 92.50 196 LYS A C 1
ATOM 1501 O O . LYS A 1 196 ? -9.165 -20.513 13.419 1.00 92.50 196 LYS A O 1
ATOM 1506 N N . VAL A 1 197 ? -7.719 -22.167 12.941 1.00 89.12 197 VAL A N 1
ATOM 1507 C CA . VAL A 1 197 ? -7.685 -21.954 11.480 1.00 89.12 197 VAL A CA 1
ATOM 1508 C C . VAL A 1 197 ? -9.088 -21.819 10.878 1.00 89.12 197 VAL A C 1
ATOM 1510 O O . VAL A 1 197 ? -9.341 -20.902 10.105 1.00 89.12 197 VAL A O 1
ATOM 1513 N N . ARG A 1 198 ? -10.027 -22.684 11.278 1.00 89.50 198 ARG A N 1
ATOM 1514 C CA . ARG A 1 198 ? -11.415 -22.628 10.797 1.00 89.50 198 ARG A CA 1
ATOM 1515 C C . ARG A 1 198 ? -12.114 -21.313 11.152 1.00 89.50 198 ARG A C 1
ATOM 1517 O O . ARG A 1 198 ? -12.798 -20.747 10.312 1.00 89.50 198 ARG A O 1
ATOM 1524 N N . GLU A 1 199 ? -11.921 -20.817 12.369 1.00 89.19 199 GLU A N 1
ATOM 1525 C CA . GLU A 1 199 ? -12.550 -19.569 12.808 1.00 89.19 199 GLU A CA 1
ATOM 1526 C C . GLU A 1 199 ? -11.932 -18.342 12.125 1.00 89.19 199 GLU A C 1
ATOM 1528 O O . GLU A 1 199 ? -12.632 -17.361 11.875 1.00 89.19 199 GLU A O 1
ATOM 1533 N N . ALA A 1 200 ? -10.636 -18.412 11.794 1.00 87.69 200 ALA A N 1
ATOM 1534 C CA . ALA A 1 200 ? -9.965 -17.410 10.972 1.00 87.69 200 ALA A CA 1
ATOM 1535 C C . ALA A 1 200 ? -10.577 -17.357 9.562 1.00 87.69 200 ALA A C 1
ATOM 1537 O O . ALA A 1 200 ? -10.971 -16.289 9.105 1.00 87.69 200 ALA A O 1
ATOM 1538 N N . LEU A 1 201 ? -10.731 -18.519 8.914 1.00 83.81 201 LEU A N 1
ATOM 1539 C CA . LEU A 1 201 ? -11.367 -18.647 7.597 1.00 83.81 201 LEU A CA 1
ATOM 1540 C C . LEU A 1 201 ? -12.800 -18.108 7.598 1.00 83.81 201 LEU A C 1
ATOM 1542 O O . LEU A 1 201 ? -13.163 -17.351 6.707 1.00 83.81 201 LEU A O 1
ATOM 1546 N N . GLU A 1 202 ? -13.603 -18.462 8.602 1.00 85.31 202 GLU A N 1
ATOM 1547 C CA . GLU A 1 202 ? -14.980 -17.972 8.737 1.00 85.31 202 GLU A CA 1
ATOM 1548 C C . GLU A 1 202 ? -15.026 -16.442 8.864 1.00 85.31 202 GLU A C 1
ATOM 1550 O O . GLU A 1 202 ? -15.833 -15.796 8.194 1.00 85.31 202 GLU A O 1
ATOM 1555 N N . ALA A 1 203 ? -14.136 -15.846 9.665 1.00 81.69 203 ALA A N 1
ATOM 1556 C CA . ALA A 1 203 ? -14.047 -14.392 9.798 1.00 81.69 203 ALA A CA 1
ATOM 1557 C C . ALA A 1 203 ? -13.644 -13.710 8.477 1.00 81.69 203 ALA A C 1
ATOM 1559 O O . ALA A 1 203 ? -14.258 -12.718 8.087 1.00 81.69 203 ALA A O 1
ATOM 1560 N N . SER A 1 204 ? -12.656 -14.258 7.764 1.00 75.00 204 SER A N 1
ATOM 1561 C CA . SER A 1 204 ? -12.182 -13.704 6.490 1.00 75.00 204 SER A CA 1
ATOM 1562 C C . SER A 1 204 ? -13.190 -13.880 5.346 1.00 75.00 204 SER A C 1
ATOM 1564 O O . SER A 1 204 ? -13.399 -12.950 4.574 1.00 75.00 204 SER A O 1
ATOM 1566 N N . ILE A 1 205 ? -13.856 -15.036 5.239 1.00 63.84 205 ILE A N 1
ATOM 1567 C CA . ILE A 1 205 ? -14.875 -15.300 4.207 1.00 63.84 205 ILE A CA 1
ATOM 1568 C C . ILE A 1 205 ? -16.113 -14.432 4.432 1.00 63.84 205 ILE A C 1
ATOM 1570 O O . ILE A 1 205 ? -16.645 -13.891 3.469 1.00 63.84 205 ILE A O 1
ATOM 1574 N N . THR A 1 206 ? -16.548 -14.261 5.686 1.00 58.72 206 THR A N 1
ATOM 1575 C CA . THR A 1 206 ? -17.669 -13.363 6.007 1.00 58.72 206 THR A CA 1
ATOM 1576 C C . THR A 1 206 ? -17.364 -11.944 5.535 1.00 58.72 206 THR A C 1
ATOM 1578 O O . THR A 1 206 ? -18.198 -11.334 4.883 1.00 58.72 206 THR A O 1
ATOM 1581 N N . ALA A 1 207 ? -16.144 -11.452 5.759 1.00 57.88 207 ALA A N 1
ATOM 1582 C CA . ALA A 1 207 ? -15.730 -10.141 5.263 1.00 57.88 207 ALA A CA 1
ATOM 1583 C C . ALA A 1 207 ? -15.723 -10.048 3.725 1.00 57.88 207 ALA A C 1
ATOM 1585 O O . ALA A 1 207 ? -16.188 -9.058 3.169 1.00 57.88 207 ALA A O 1
ATOM 1586 N N . LEU A 1 208 ? -15.266 -11.098 3.032 1.00 57.31 208 LEU A N 1
ATOM 1587 C CA . LEU A 1 208 ? -15.309 -11.184 1.565 1.00 57.31 208 LEU A CA 1
ATOM 1588 C C . LEU A 1 208 ? -16.737 -11.244 0.994 1.00 57.31 208 LEU A C 1
ATOM 1590 O O . LEU A 1 208 ? -16.959 -10.779 -0.122 1.00 57.31 208 LEU A O 1
ATOM 1594 N N . LEU A 1 209 ? -17.689 -11.843 1.715 1.00 50.78 209 LEU A N 1
ATOM 1595 C CA . LEU A 1 209 ? -19.096 -11.914 1.309 1.00 50.78 209 LEU A CA 1
ATOM 1596 C C . LEU A 1 209 ? -19.848 -10.616 1.629 1.00 50.78 209 LEU A C 1
ATOM 1598 O O . LEU A 1 209 ? -20.557 -10.118 0.763 1.00 50.78 209 LEU A O 1
ATOM 1602 N N . CYS A 1 210 ? -19.615 -10.000 2.792 1.00 49.38 210 CYS A N 1
ATOM 1603 C CA . CYS A 1 210 ? -20.170 -8.682 3.115 1.00 49.38 210 CYS A CA 1
ATOM 1604 C C . CYS A 1 210 ? -19.717 -7.605 2.111 1.00 49.38 210 CYS A C 1
ATOM 1606 O O . CYS A 1 210 ? -20.526 -6.774 1.713 1.00 49.38 210 CYS A O 1
ATOM 1608 N N . ALA A 1 211 ? -18.475 -7.676 1.612 1.00 47.25 211 ALA A N 1
ATOM 1609 C CA . ALA A 1 211 ? -17.995 -6.800 0.536 1.00 47.25 211 ALA A CA 1
ATOM 1610 C C . ALA A 1 211 ? -18.723 -7.009 -0.813 1.00 47.25 211 ALA A C 1
ATOM 1612 O O . ALA A 1 211 ? -18.698 -6.128 -1.670 1.00 47.25 211 ALA A O 1
ATOM 1613 N N . LYS A 1 212 ? -19.379 -8.160 -1.033 1.00 43.19 212 LYS A N 1
ATOM 1614 C CA . LYS A 1 212 ? -20.241 -8.388 -2.209 1.00 43.19 212 LYS A CA 1
ATOM 1615 C C . LYS A 1 212 ? -21.661 -7.871 -1.991 1.00 43.19 212 LYS A C 1
ATOM 1617 O O . LYS A 1 212 ? -22.238 -7.306 -2.917 1.00 43.19 212 LYS A O 1
ATOM 1622 N N . ASP A 1 213 ? -22.201 -8.035 -0.787 1.00 42.06 213 ASP A N 1
ATOM 1623 C CA . ASP A 1 213 ? -23.576 -7.635 -0.468 1.00 42.06 213 ASP A CA 1
ATOM 1624 C C . ASP A 1 213 ? -23.740 -6.101 -0.394 1.00 42.06 213 ASP A C 1
ATOM 1626 O O . ASP A 1 213 ? -24.797 -5.576 -0.746 1.00 42.06 213 ASP A O 1
ATOM 1630 N N . GLU A 1 214 ? -22.684 -5.352 -0.049 1.00 43.59 214 GLU A N 1
ATOM 1631 C CA . GLU A 1 214 ? -22.711 -3.877 -0.049 1.00 43.59 214 GLU A CA 1
ATOM 1632 C C . GLU A 1 214 ? -22.696 -3.248 -1.459 1.00 43.59 214 GLU A C 1
ATOM 1634 O O . GLU A 1 214 ? -23.169 -2.124 -1.625 1.00 43.59 214 GLU A O 1
ATOM 1639 N N . ILE A 1 215 ? -22.258 -3.974 -2.498 1.00 39.88 215 ILE A N 1
ATOM 1640 C CA . ILE A 1 215 ? -22.346 -3.509 -3.898 1.00 39.88 215 ILE A CA 1
ATOM 1641 C C . ILE A 1 215 ? -23.779 -3.662 -4.438 1.00 39.88 215 ILE A C 1
ATOM 1643 O O . ILE A 1 215 ? -24.232 -2.832 -5.222 1.00 39.88 215 ILE A O 1
ATOM 1647 N N . HIS A 1 216 ? -24.538 -4.663 -3.979 1.00 33.56 216 HIS A N 1
ATOM 1648 C CA . HIS A 1 216 ? -25.950 -4.816 -4.354 1.00 33.56 216 HIS A CA 1
ATOM 1649 C C . HIS A 1 216 ? -26.880 -3.827 -3.640 1.00 33.56 216 HIS A C 1
ATOM 1651 O O . HIS A 1 216 ? -27.886 -3.414 -4.214 1.00 33.56 216 HIS A O 1
ATOM 1657 N N . ALA A 1 217 ? -26.531 -3.380 -2.431 1.00 33.75 217 ALA A N 1
ATOM 1658 C CA . ALA A 1 217 ? -27.354 -2.435 -1.675 1.00 33.75 217 ALA A CA 1
ATOM 1659 C C . ALA A 1 217 ? -27.395 -1.010 -2.275 1.00 33.75 217 ALA A C 1
ATOM 1661 O O . ALA A 1 217 ? -28.284 -0.232 -1.927 1.00 33.75 217 ALA A O 1
ATOM 1662 N N . ALA A 1 218 ? -26.477 -0.664 -3.189 1.00 37.03 218 ALA A N 1
ATOM 1663 C CA . ALA A 1 218 ? -26.440 0.638 -3.864 1.00 37.03 218 ALA A CA 1
ATOM 1664 C C . ALA A 1 218 ? -27.258 0.697 -5.174 1.00 37.03 218 ALA A C 1
ATOM 1666 O O . ALA A 1 218 ? -27.515 1.793 -5.671 1.00 37.03 218 ALA A O 1
ATOM 1667 N N . GLU A 1 219 ? -27.712 -0.441 -5.715 1.00 34.88 219 GLU A N 1
ATOM 1668 C CA . GLU A 1 219 ? -28.500 -0.496 -6.962 1.00 34.88 219 GLU A CA 1
ATOM 1669 C C . GLU A 1 219 ? -30.006 -0.735 -6.738 1.00 34.88 219 GLU A C 1
ATOM 1671 O O . GLU A 1 219 ? -30.804 -0.578 -7.659 1.00 34.88 219 GLU A O 1
ATOM 1676 N N . THR A 1 220 ? -30.445 -1.032 -5.512 1.00 35.19 220 THR A N 1
ATOM 1677 C CA . THR A 1 220 ? -31.856 -1.355 -5.218 1.00 35.19 220 THR A CA 1
ATOM 1678 C C . THR A 1 220 ? -32.718 -0.190 -4.715 1.00 35.19 220 THR A C 1
ATOM 1680 O O . THR A 1 220 ? -33.819 -0.425 -4.226 1.00 35.19 220 THR A O 1
ATOM 1683 N N . SER A 1 221 ? -32.301 1.074 -4.871 1.00 36.69 221 SER A N 1
ATOM 1684 C CA . SER A 1 221 ? -33.191 2.228 -4.599 1.00 36.69 221 SER A CA 1
ATOM 1685 C C . SER A 1 221 ? -34.094 2.619 -5.778 1.00 36.69 221 SER A C 1
ATOM 1687 O O . SER A 1 221 ? -34.831 3.599 -5.694 1.00 36.69 221 SER A O 1
ATOM 1689 N N . CYS A 1 222 ? -34.088 1.850 -6.869 1.00 32.34 222 CYS A N 1
ATOM 1690 C CA . CYS A 1 222 ? -34.861 2.159 -8.067 1.00 32.34 222 CYS A CA 1
ATOM 1691 C C . CYS A 1 222 ? -35.635 0.930 -8.557 1.00 32.34 222 CYS A C 1
ATOM 1693 O O . CYS A 1 222 ? -35.310 0.398 -9.607 1.00 32.34 222 CYS A O 1
ATOM 1695 N N . CYS A 1 223 ? -36.597 0.437 -7.767 1.00 30.09 223 CYS A N 1
ATOM 1696 C CA . CYS A 1 223 ? -37.758 -0.355 -8.216 1.00 30.09 223 CYS A CA 1
ATOM 1697 C C . CYS A 1 223 ? -38.666 -0.670 -7.013 1.00 30.09 223 CYS A C 1
ATOM 1699 O O . CYS A 1 223 ? -38.730 -1.797 -6.528 1.00 30.09 223 CYS A O 1
ATOM 1701 N N . ASP A 1 224 ? -39.391 0.341 -6.538 1.00 35.03 224 ASP A N 1
ATOM 1702 C CA . ASP A 1 224 ? -40.676 0.109 -5.882 1.00 35.03 224 ASP A CA 1
ATOM 1703 C C . ASP A 1 224 ? -41.673 -0.323 -6.970 1.00 35.03 224 ASP A C 1
ATOM 1705 O O . ASP A 1 224 ? -41.842 0.394 -7.957 1.00 35.03 224 ASP A O 1
ATOM 1709 N N . THR A 1 225 ? -42.302 -1.493 -6.828 1.00 34.12 225 THR A N 1
ATOM 1710 C CA . THR A 1 225 ? -43.749 -1.711 -7.055 1.00 34.12 225 THR A CA 1
ATOM 1711 C C . THR A 1 225 ? -44.130 -3.198 -6.948 1.00 34.12 225 THR A C 1
ATOM 1713 O O . THR A 1 225 ? -43.902 -3.993 -7.848 1.00 34.12 225 THR A O 1
ATOM 1716 N N . SER A 1 226 ? -44.856 -3.513 -5.867 1.00 33.50 226 SER A N 1
ATOM 1717 C CA . SER A 1 226 ? -46.019 -4.424 -5.803 1.00 33.50 226 SER A CA 1
ATOM 1718 C C . SER A 1 226 ? -45.901 -5.936 -6.100 1.00 33.50 226 SER A C 1
ATOM 1720 O O . SER A 1 226 ? -45.517 -6.349 -7.187 1.00 33.50 226 SER A O 1
ATOM 1722 N N . SER A 1 227 ? -46.509 -6.716 -5.184 1.00 35.44 227 SER A N 1
ATOM 1723 C CA . SER A 1 227 ? -46.968 -8.128 -5.267 1.00 35.44 227 SER A CA 1
ATOM 1724 C C . SER A 1 227 ? -45.858 -9.193 -5.216 1.00 35.44 227 SER A C 1
ATOM 1726 O O . SER A 1 227 ? -44.909 -9.122 -5.981 1.00 35.44 227 SER A O 1
ATOM 1728 N N . LEU A 1 228 ? -45.859 -10.189 -4.322 1.00 33.72 228 LEU A N 1
ATOM 1729 C CA . LEU A 1 228 ? -46.914 -10.993 -3.680 1.00 33.72 228 LEU A CA 1
ATOM 1730 C C . LEU A 1 228 ? -46.577 -11.291 -2.209 1.00 33.72 228 LEU A C 1
ATOM 1732 O O . LEU A 1 228 ? -45.373 -11.444 -1.909 1.00 33.72 228 LEU A O 1
#

Sequence (228 aa):
MDVVFISVSGDFSKEYAKAIAEGDDGAVVIDNSSAFRYDKDVALCVPEINADAARKNPNKVIANPNCTTAIGIMALFPLHKRFGLKKVIMSTYQAASGAGQEGMDELRDGAKEVVNSAEGTIAKNKIFAHPLPFNLIPHIDVFQDNLYTKEEMKVTWECRKIMDIPSLPVSCTAVRIPTFRAHAESIVVETEKPIKVREALEASITALLCAKDEIHAAETSCCDTSSL

Mean predicted aligned error: 6.85 Å

Nearest PDB structures (foldseek):
  2qz9-assembly2_B-2  TM=9.543E-01  e=6.467E-25  Vibrio cholerae
  2r00-assembly2_C-2  TM=9.538E-01  e=1.085E-24  Vibrio cholerae
  8juo-assembly1_A  TM=9.704E-01  e=6.645E-24  Porphyromonas gingivalis
  3pyx-assembly1_B  TM=9.080E-01  e=6.828E-23  Streptococcus pneumoniae SP23-BS72
  2gyy-assembly1_A  TM=9.068E-01  e=3.227E-22  Streptococcus pneumoniae